Protein AF-A0A0L0SF03-F1 (afdb_monomer)

Mean predicted aligned error: 17.21 Å

Structure (mmCIF, N/CA/C/O backbone):
data_AF-A0A0L0SF03-F1
#
_entry.id   AF-A0A0L0SF03-F1
#
loop_
_atom_site.group_PDB
_atom_site.id
_atom_site.type_symbol
_atom_site.label_atom_id
_atom_site.label_alt_id
_atom_site.label_comp_id
_atom_site.label_asym_id
_atom_site.label_entity_id
_atom_site.label_seq_id
_atom_site.pdbx_PDB_ins_code
_atom_site.Cartn_x
_atom_site.Cartn_y
_atom_site.Cartn_z
_atom_site.occupancy
_atom_site.B_iso_or_equiv
_atom_site.auth_seq_id
_atom_site.auth_comp_id
_atom_site.auth_asym_id
_atom_site.auth_atom_id
_atom_site.pdbx_PDB_model_num
ATOM 1 N N . MET A 1 1 ? 11.139 13.146 -0.657 1.00 27.44 1 MET A N 1
ATOM 2 C CA . MET A 1 1 ? 10.447 11.964 -0.097 1.00 27.44 1 MET A CA 1
ATOM 3 C C . MET A 1 1 ? 9.211 11.714 -0.946 1.00 27.44 1 MET A C 1
ATOM 5 O O . MET A 1 1 ? 8.409 12.628 -1.096 1.00 27.44 1 MET A O 1
ATOM 9 N N . ASN A 1 2 ? 9.120 10.553 -1.599 1.00 26.22 2 ASN A N 1
ATOM 10 C CA . ASN A 1 2 ? 8.020 10.239 -2.515 1.00 26.22 2 ASN A CA 1
ATOM 11 C C . ASN A 1 2 ? 6.727 9.997 -1.727 1.00 26.22 2 ASN A C 1
ATOM 13 O O . ASN A 1 2 ? 6.712 9.205 -0.793 1.00 26.22 2 ASN A O 1
ATOM 17 N N . ARG A 1 3 ? 5.632 10.644 -2.143 1.00 30.09 3 ARG A N 1
ATOM 18 C CA . ARG A 1 3 ? 4.289 10.567 -1.531 1.00 30.09 3 ARG A CA 1
ATOM 19 C C . ARG A 1 3 ? 3.637 9.166 -1.578 1.00 30.09 3 ARG A C 1
ATOM 21 O O . ARG A 1 3 ? 2.535 8.998 -1.077 1.00 30.09 3 ARG A O 1
ATOM 28 N N . ALA A 1 4 ? 4.299 8.169 -2.170 1.00 31.83 4 ALA A N 1
ATOM 29 C CA . ALA A 1 4 ? 3.749 6.838 -2.432 1.00 31.83 4 ALA A CA 1
ATOM 30 C C . ALA A 1 4 ? 3.889 5.840 -1.266 1.00 31.83 4 ALA A C 1
ATOM 32 O O . ALA A 1 4 ? 3.238 4.803 -1.282 1.00 31.83 4 ALA A O 1
ATOM 33 N N . THR A 1 5 ? 4.711 6.109 -0.250 1.00 36.62 5 THR A N 1
ATOM 34 C CA . THR A 1 5 ? 4.959 5.148 0.844 1.00 36.62 5 THR A CA 1
ATOM 35 C C . THR A 1 5 ? 4.098 5.376 2.082 1.00 36.62 5 THR A C 1
ATOM 37 O O . THR A 1 5 ? 4.201 4.602 3.024 1.00 36.62 5 THR A O 1
ATOM 40 N N . LEU A 1 6 ? 3.252 6.410 2.103 1.00 39.16 6 LEU A N 1
ATOM 41 C CA . LEU A 1 6 ? 2.613 6.875 3.332 1.00 39.16 6 LEU A CA 1
ATOM 42 C C . LEU A 1 6 ? 1.617 5.864 3.907 1.00 39.16 6 LEU A C 1
ATOM 44 O O . LEU A 1 6 ? 1.821 5.502 5.044 1.00 39.16 6 LEU A O 1
ATOM 48 N N . ILE A 1 7 ? 0.629 5.322 3.190 1.00 42.84 7 ILE A N 1
ATOM 49 C CA . ILE A 1 7 ? -0.326 4.375 3.797 1.00 42.84 7 ILE A CA 1
ATOM 50 C C . ILE A 1 7 ? 0.318 3.041 4.179 1.00 42.84 7 ILE A C 1
ATOM 52 O O . ILE A 1 7 ? 0.087 2.629 5.298 1.00 42.84 7 ILE A O 1
ATOM 56 N N . PRO A 1 8 ? 1.162 2.367 3.381 1.00 40.31 8 PRO A N 1
ATOM 57 C CA . PRO A 1 8 ? 1.854 1.172 3.862 1.00 40.31 8 PRO A CA 1
ATOM 58 C C . PRO A 1 8 ? 2.809 1.467 5.023 1.00 40.31 8 PRO A C 1
ATOM 60 O O . PRO A 1 8 ? 2.920 0.640 5.909 1.00 40.31 8 PRO A O 1
ATOM 63 N N . MET A 1 9 ? 3.446 2.646 5.093 1.00 41.00 9 MET A N 1
ATOM 64 C CA . MET A 1 9 ? 4.240 3.061 6.264 1.00 41.00 9 MET A CA 1
ATOM 65 C C . MET A 1 9 ? 3.400 3.601 7.424 1.00 41.00 9 MET A C 1
ATOM 67 O O . MET A 1 9 ? 3.893 3.630 8.538 1.00 41.00 9 MET A O 1
ATOM 71 N N . LEU A 1 10 ? 2.162 4.033 7.202 1.00 44.62 10 LEU A N 1
ATOM 72 C CA . LEU A 1 10 ? 1.216 4.473 8.226 1.00 44.62 10 LEU A CA 1
ATOM 73 C C . LEU A 1 10 ? 0.403 3.289 8.724 1.00 44.62 10 LEU A C 1
ATOM 75 O O . LEU A 1 10 ? 0.062 3.281 9.882 1.00 44.62 10 LEU A O 1
ATOM 79 N N . ILE A 1 11 ? 0.137 2.275 7.907 1.00 47.91 11 ILE A N 1
ATOM 80 C CA . ILE A 1 11 ? -0.434 0.991 8.299 1.00 47.91 11 ILE A CA 1
ATOM 81 C C . ILE A 1 11 ? 0.678 0.198 8.955 1.00 47.91 11 ILE A C 1
ATOM 83 O O . ILE A 1 11 ? 0.530 -0.116 10.111 1.00 47.91 11 ILE A O 1
ATOM 87 N N . SER A 1 12 ? 1.835 -0.025 8.327 1.00 46.09 12 SER A N 1
ATOM 88 C CA . SER A 1 12 ? 2.979 -0.673 8.987 1.00 46.09 12 SER A CA 1
ATOM 89 C C . SER A 1 12 ? 3.470 0.133 10.188 1.00 46.09 12 SER A C 1
ATOM 91 O O . SER A 1 12 ? 3.797 -0.454 11.207 1.00 46.09 12 SER A O 1
ATOM 93 N N . GLY A 1 13 ? 3.457 1.465 10.138 1.00 43.47 13 GLY A N 1
ATOM 94 C CA . GLY A 1 13 ? 3.847 2.335 11.249 1.00 43.47 13 GLY A CA 1
ATOM 95 C C . GLY A 1 13 ? 2.779 2.486 12.323 1.00 43.47 13 GLY A C 1
ATOM 96 O O . GLY A 1 13 ? 3.155 2.595 13.478 1.00 43.47 13 GLY A O 1
ATOM 97 N N . ALA A 1 14 ? 1.482 2.433 12.006 1.00 43.28 14 ALA A N 1
ATOM 98 C CA . ALA A 1 14 ? 0.401 2.398 12.994 1.00 43.28 14 ALA A CA 1
ATOM 99 C C . ALA A 1 14 ? 0.119 0.983 13.496 1.00 43.28 14 ALA A C 1
ATOM 101 O O . ALA A 1 14 ? -0.366 0.853 14.602 1.00 43.28 14 ALA A O 1
ATOM 102 N N . VAL A 1 15 ? 0.480 -0.063 12.753 1.00 44.47 15 VAL A N 1
ATOM 103 C CA . VAL A 1 15 ? 0.580 -1.462 13.194 1.00 44.47 15 VAL A CA 1
ATOM 104 C C . VAL A 1 15 ? 1.782 -1.576 14.103 1.00 44.47 15 VAL A C 1
ATOM 106 O O . VAL A 1 15 ? 1.629 -2.035 15.214 1.00 44.47 15 VAL A O 1
ATOM 109 N N . THR A 1 16 ? 2.952 -1.067 13.720 1.00 44.97 16 THR A N 1
ATOM 110 C CA . THR A 1 16 ? 4.110 -0.984 14.617 1.00 44.97 16 THR A CA 1
ATOM 111 C C . THR A 1 16 ? 3.763 -0.126 15.824 1.00 44.97 16 THR A C 1
ATOM 113 O O . THR A 1 16 ? 4.068 -0.532 16.932 1.00 44.97 16 THR A O 1
ATOM 116 N N . ALA A 1 17 ? 3.059 1.000 15.666 1.00 38.28 17 ALA A N 1
ATOM 117 C CA . ALA A 1 17 ? 2.595 1.827 16.775 1.00 38.28 17 ALA A CA 1
ATOM 118 C C . ALA A 1 17 ? 1.494 1.150 17.595 1.00 38.28 17 ALA A C 1
ATOM 120 O O . ALA A 1 17 ? 1.479 1.360 18.790 1.00 38.28 17 ALA A O 1
ATOM 121 N N . ALA A 1 18 ? 0.601 0.338 17.027 1.00 38.94 18 ALA A N 1
ATOM 122 C CA . ALA A 1 18 ? -0.462 -0.379 17.739 1.00 38.94 18 ALA A CA 1
ATOM 123 C C . ALA A 1 18 ? 0.091 -1.613 18.457 1.00 38.94 18 ALA A C 1
ATOM 125 O O . ALA A 1 18 ? -0.253 -1.855 19.605 1.00 38.94 18 ALA A O 1
ATOM 126 N N . VAL A 1 19 ? 1.018 -2.333 17.827 1.00 39.28 19 VAL A N 1
ATOM 127 C CA . VAL A 1 19 ? 1.800 -3.441 18.388 1.00 39.28 19 VAL A CA 1
ATOM 128 C C . VAL A 1 19 ? 2.721 -2.916 19.491 1.00 39.28 19 VAL A C 1
ATOM 130 O O . VAL A 1 19 ? 2.782 -3.503 20.567 1.00 39.28 19 VAL A O 1
ATOM 133 N N . THR A 1 20 ? 3.368 -1.762 19.291 1.00 37.97 20 THR A N 1
ATOM 134 C CA . THR A 1 20 ? 4.145 -1.094 20.347 1.00 37.97 20 THR A CA 1
ATOM 135 C C . THR A 1 20 ? 3.268 -0.393 21.377 1.00 37.97 20 THR A C 1
ATOM 137 O O . THR A 1 20 ? 3.707 -0.333 22.510 1.00 37.97 20 THR A O 1
ATOM 140 N N . SER A 1 21 ? 2.047 0.065 21.062 1.00 34.84 21 SER A N 1
ATOM 141 C CA . SER A 1 21 ? 1.071 0.642 22.015 1.00 34.84 21 SER A CA 1
ATOM 142 C C . SER A 1 21 ? 0.439 -0.433 22.902 1.00 34.84 21 SER A C 1
ATOM 144 O O . SER A 1 21 ? 0.267 -0.221 24.099 1.00 34.84 21 SER A O 1
ATOM 146 N N . ALA A 1 22 ? 0.171 -1.616 22.344 1.00 33.28 22 ALA A N 1
ATOM 147 C CA . ALA A 1 22 ? -0.203 -2.816 23.086 1.00 33.28 22 ALA A CA 1
ATOM 148 C C . ALA A 1 22 ? 0.957 -3.306 23.975 1.00 33.28 22 ALA A C 1
ATOM 150 O O . ALA A 1 22 ? 0.735 -3.693 25.120 1.00 33.28 22 ALA A O 1
ATOM 151 N N . ALA A 1 23 ? 2.209 -3.188 23.510 1.00 34.34 23 ALA A N 1
ATOM 152 C CA . ALA A 1 23 ? 3.395 -3.380 24.350 1.00 34.34 23 ALA A CA 1
ATOM 153 C C . ALA A 1 23 ? 3.606 -2.238 25.376 1.00 34.34 23 ALA A C 1
ATOM 155 O O . ALA A 1 23 ? 4.121 -2.478 26.466 1.00 34.34 23 ALA A O 1
ATOM 156 N N . TRP A 1 24 ? 3.174 -1.010 25.072 1.00 36.28 24 TRP A N 1
ATOM 157 C CA . TRP A 1 24 ? 3.289 0.182 25.931 1.00 36.28 24 TRP A CA 1
ATOM 158 C C . TRP A 1 24 ? 2.396 0.082 27.165 1.00 36.28 24 TRP A C 1
ATOM 160 O O . TRP A 1 24 ? 2.798 0.495 28.247 1.00 36.28 24 TRP A O 1
ATOM 170 N N . LEU A 1 25 ? 1.220 -0.540 27.027 1.00 33.84 25 LEU A N 1
ATOM 171 C CA . LEU A 1 25 ? 0.323 -0.852 28.146 1.00 33.84 25 LEU A CA 1
ATOM 172 C C . LEU A 1 25 ? 0.900 -1.902 29.115 1.00 33.84 25 LEU A C 1
ATOM 174 O O . LEU A 1 25 ? 0.398 -2.042 30.228 1.00 33.84 25 LEU A O 1
ATOM 178 N N . LEU A 1 26 ? 1.964 -2.609 28.724 1.00 35.78 26 LEU A N 1
ATOM 179 C CA . LEU A 1 26 ? 2.614 -3.653 29.523 1.00 35.78 26 LEU A CA 1
ATOM 180 C C . LEU A 1 26 ? 4.029 -3.284 29.987 1.00 35.78 26 LEU A C 1
ATOM 182 O O . LEU A 1 26 ? 4.590 -3.958 30.850 1.00 35.78 26 LEU A O 1
ATOM 186 N N . ALA A 1 27 ? 4.599 -2.193 29.476 1.00 28.28 27 ALA A N 1
ATOM 187 C CA . ALA A 1 27 ? 5.916 -1.701 29.857 1.00 28.28 27 ALA A CA 1
ATOM 188 C C . ALA A 1 27 ? 5.825 -0.583 30.910 1.00 28.28 27 ALA A C 1
ATOM 190 O O . ALA A 1 27 ? 6.321 0.523 30.710 1.00 28.28 27 ALA A O 1
ATOM 191 N N . THR A 1 28 ? 5.231 -0.863 32.073 1.00 31.14 28 THR A N 1
ATOM 192 C CA . THR A 1 28 ? 5.459 -0.041 33.272 1.00 31.14 28 THR A CA 1
ATOM 193 C C . THR A 1 28 ? 6.527 -0.677 34.154 1.00 31.14 28 THR A C 1
ATOM 195 O O . THR A 1 28 ? 6.217 -1.445 35.062 1.00 31.14 28 THR A O 1
ATOM 198 N N . THR A 1 29 ? 7.785 -0.289 33.941 1.00 27.38 29 THR A N 1
ATOM 199 C CA . THR A 1 29 ? 8.785 -0.224 35.019 1.00 27.38 29 THR A CA 1
ATOM 200 C C . THR A 1 29 ? 9.580 1.079 34.906 1.00 27.38 29 THR A C 1
ATOM 202 O O . THR A 1 29 ? 9.979 1.441 33.799 1.00 27.38 29 THR A O 1
ATOM 205 N N . PRO A 1 30 ? 9.805 1.803 36.017 1.00 33.12 30 PRO A N 1
ATOM 206 C CA . PRO A 1 30 ? 10.322 3.163 35.995 1.00 33.12 30 PRO A CA 1
ATOM 207 C C . PRO A 1 30 ? 11.853 3.164 35.967 1.00 33.12 30 PRO A C 1
ATOM 209 O O . PRO A 1 30 ? 12.484 2.514 36.797 1.00 33.12 30 PRO A O 1
ATOM 212 N N . ALA A 1 31 ? 12.464 3.949 35.081 1.00 25.66 31 ALA A N 1
ATOM 213 C CA . ALA A 1 31 ? 13.863 4.337 35.241 1.00 25.66 31 ALA A CA 1
ATOM 214 C C . ALA A 1 31 ? 14.176 5.667 34.539 1.00 25.66 31 ALA A C 1
ATOM 216 O O . ALA A 1 31 ? 14.431 5.723 33.344 1.00 25.66 31 ALA A O 1
ATOM 217 N N . LEU A 1 32 ? 14.213 6.707 35.377 1.00 26.39 32 LEU A N 1
ATOM 218 C CA . LEU A 1 32 ? 15.137 7.844 35.337 1.00 26.39 32 LEU A CA 1
ATOM 219 C C . LEU A 1 32 ? 15.005 8.830 34.169 1.00 26.39 32 LEU A C 1
ATOM 221 O O . LEU A 1 32 ? 15.777 8.837 33.214 1.00 26.39 32 LEU A O 1
ATOM 225 N N . ALA A 1 33 ? 14.105 9.788 34.394 1.00 27.39 33 ALA A N 1
ATOM 226 C CA . ALA A 1 33 ? 14.280 11.157 33.943 1.00 27.39 33 ALA A CA 1
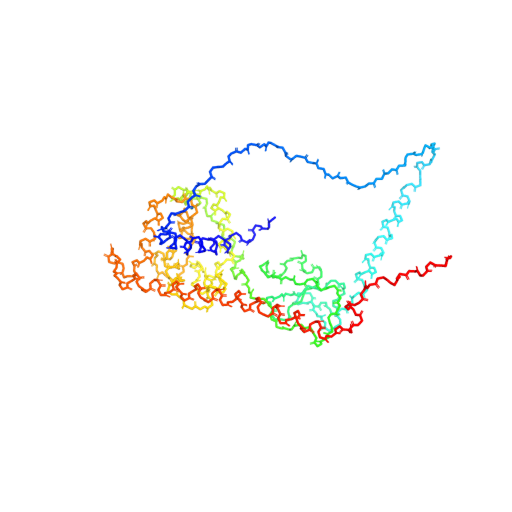ATOM 227 C C . ALA A 1 33 ? 15.662 11.683 34.368 1.00 27.39 33 ALA A C 1
ATOM 229 O O . ALA A 1 33 ? 16.012 11.683 35.552 1.00 27.39 33 ALA A O 1
ATOM 230 N N . ARG A 1 34 ? 16.433 12.150 33.390 1.00 27.42 34 ARG A N 1
ATOM 231 C CA . ARG A 1 34 ? 17.492 13.127 33.603 1.00 27.42 34 ARG A CA 1
ATOM 232 C C . ARG A 1 34 ? 17.272 14.247 32.603 1.00 27.42 34 ARG A C 1
ATOM 234 O O . ARG A 1 34 ? 17.459 14.064 31.404 1.00 27.42 34 ARG A O 1
ATOM 241 N N . ASP A 1 35 ? 16.806 15.359 33.151 1.00 27.59 35 ASP A N 1
ATOM 242 C CA . ASP A 1 35 ? 16.813 16.663 32.518 1.00 27.59 35 ASP A CA 1
ATOM 243 C C . ASP A 1 35 ? 18.254 17.039 32.176 1.00 27.59 35 ASP A C 1
ATOM 245 O O . ASP A 1 35 ? 19.134 16.927 33.026 1.00 27.59 35 ASP A O 1
ATOM 249 N N . ASP A 1 36 ? 18.476 17.519 30.959 1.00 25.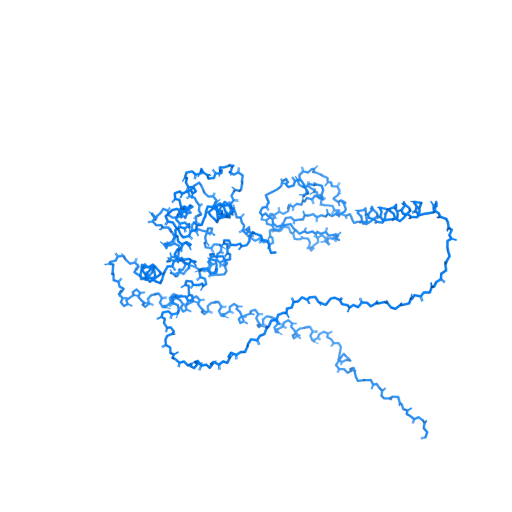92 36 ASP A N 1
ATOM 250 C CA . ASP A 1 36 ? 19.365 18.656 30.763 1.00 25.92 36 ASP A CA 1
ATOM 251 C C . ASP A 1 36 ? 18.922 19.425 29.520 1.00 25.92 36 ASP A C 1
ATOM 253 O O . ASP A 1 36 ? 19.042 18.994 28.372 1.00 25.92 36 ASP A O 1
ATOM 257 N N . ALA A 1 37 ? 18.346 20.588 29.802 1.00 26.12 37 ALA A N 1
ATOM 258 C CA . ALA A 1 37 ? 18.028 21.615 28.842 1.00 26.12 37 ALA A CA 1
ATOM 259 C C . ALA A 1 37 ? 19.299 22.399 28.522 1.00 26.12 37 ALA A C 1
ATOM 261 O O . ALA A 1 37 ? 19.874 23.007 29.418 1.00 26.12 37 ALA A O 1
ATOM 262 N N . THR A 1 38 ? 19.675 22.493 27.249 1.00 26.30 38 THR A N 1
ATOM 263 C CA . THR A 1 38 ? 20.300 23.714 26.731 1.00 26.30 38 THR A CA 1
ATOM 264 C C . THR A 1 38 ? 19.841 23.978 25.300 1.00 26.30 38 THR A C 1
ATOM 266 O O . THR A 1 38 ? 19.833 23.112 24.430 1.00 26.30 38 THR A O 1
ATOM 269 N N . SER A 1 39 ? 19.386 25.212 25.114 1.00 28.67 39 SER A N 1
ATOM 270 C CA . SER A 1 39 ? 19.136 25.894 23.854 1.00 28.67 39 SER A CA 1
ATOM 271 C C . SER A 1 39 ? 20.396 25.959 22.996 1.00 28.67 39 SER A C 1
ATOM 273 O O . SER A 1 39 ? 21.446 26.283 23.540 1.00 28.67 39 SER A O 1
ATOM 275 N N . ASP A 1 40 ? 20.273 25.840 21.674 1.00 26.03 40 ASP A N 1
ATOM 276 C CA . ASP A 1 40 ? 20.681 26.963 20.828 1.00 26.03 40 ASP A CA 1
ATOM 277 C C . ASP A 1 40 ? 20.201 26.874 19.378 1.00 26.03 40 ASP A C 1
ATOM 279 O O . ASP A 1 40 ? 19.879 25.816 18.837 1.00 26.03 40 ASP A O 1
ATOM 283 N N . ARG A 1 41 ? 20.095 28.073 18.812 1.00 30.09 41 ARG A N 1
ATOM 284 C CA . ARG A 1 41 ? 19.618 28.424 17.479 1.00 30.09 41 ARG A CA 1
ATOM 285 C C . ARG A 1 41 ? 20.617 28.067 16.369 1.00 30.09 41 ARG A C 1
ATOM 287 O O . ARG A 1 41 ? 21.807 27.903 16.598 1.00 30.09 41 ARG A O 1
ATOM 294 N N . ASP A 1 42 ? 20.069 28.125 15.155 1.00 27.05 42 ASP A N 1
ATOM 295 C CA . ASP A 1 42 ? 20.727 28.414 13.877 1.00 27.05 42 ASP A CA 1
ATOM 296 C C . ASP A 1 42 ? 21.522 27.293 13.189 1.00 27.05 42 ASP A C 1
ATOM 298 O O . ASP A 1 42 ? 22.668 26.999 13.508 1.00 27.05 42 ASP A O 1
ATOM 302 N N . LEU A 1 43 ? 20.957 26.789 12.084 1.00 27.92 43 LEU A N 1
ATOM 303 C CA . LEU A 1 43 ? 21.747 26.293 10.957 1.00 27.92 43 LEU A CA 1
ATOM 304 C C . LEU A 1 43 ? 21.161 26.775 9.627 1.00 27.92 43 LEU A C 1
ATOM 306 O O . LEU A 1 43 ? 20.257 26.174 9.048 1.00 27.92 43 LEU A O 1
ATOM 310 N N . ALA A 1 44 ? 21.763 27.848 9.114 1.00 24.84 44 ALA A N 1
ATOM 311 C CA . ALA A 1 44 ? 21.819 28.144 7.695 1.00 24.84 44 ALA A CA 1
ATOM 312 C C . ALA A 1 44 ? 23.274 28.029 7.212 1.00 24.84 44 ALA A C 1
ATOM 314 O O . ALA A 1 44 ? 24.177 28.646 7.764 1.00 24.84 44 ALA A O 1
ATOM 315 N N . ALA A 1 45 ? 23.429 27.268 6.128 1.00 27.42 45 ALA A N 1
ATOM 316 C CA . ALA A 1 45 ? 24.455 27.369 5.091 1.00 27.42 45 ALA A CA 1
ATOM 317 C C . ALA A 1 45 ? 25.946 27.228 5.466 1.00 27.42 45 ALA A C 1
ATOM 319 O O . ALA A 1 45 ? 26.592 28.160 5.930 1.00 27.42 45 ALA A O 1
ATOM 320 N N . ALA A 1 46 ? 26.552 26.136 4.986 1.00 27.34 46 ALA A N 1
ATOM 321 C CA . ALA A 1 46 ? 27.924 26.165 4.478 1.00 27.34 46 ALA A CA 1
ATOM 322 C C . ALA A 1 46 ? 28.154 25.056 3.436 1.00 27.34 46 ALA A C 1
ATOM 324 O O . ALA A 1 46 ? 28.469 23.916 3.758 1.00 27.34 46 ALA A O 1
ATOM 325 N N . ARG A 1 47 ? 28.036 25.415 2.152 1.00 27.91 47 ARG A N 1
ATOM 326 C CA . ARG A 1 47 ? 28.781 24.765 1.066 1.00 27.91 47 ARG A CA 1
ATOM 327 C C . ARG A 1 47 ? 30.057 25.572 0.850 1.00 27.91 47 ARG A C 1
ATOM 329 O O . ARG A 1 47 ? 29.953 26.723 0.433 1.00 27.91 47 ARG A O 1
ATOM 336 N N . ARG A 1 48 ? 31.235 24.981 1.064 1.00 27.48 48 ARG A N 1
ATOM 337 C CA . ARG A 1 48 ? 32.489 25.427 0.433 1.00 27.48 48 ARG A CA 1
ATOM 338 C C . ARG A 1 48 ? 33.443 24.261 0.204 1.00 27.48 48 ARG A C 1
ATOM 340 O O . ARG A 1 48 ? 33.865 23.611 1.149 1.00 27.48 48 ARG A O 1
ATOM 347 N N . ALA A 1 49 ? 33.819 24.094 -1.055 1.00 28.45 49 ALA A N 1
ATOM 348 C CA . ALA A 1 49 ? 35.160 23.770 -1.535 1.00 28.45 49 ALA A CA 1
ATOM 349 C C . ALA A 1 49 ? 35.106 24.007 -3.056 1.00 28.45 49 ALA A C 1
ATOM 351 O O . ALA A 1 49 ? 34.125 23.628 -3.684 1.00 28.45 49 ALA A O 1
ATOM 352 N N . SER A 1 50 ? 36.047 24.614 -3.761 1.00 28.59 50 SER A N 1
ATOM 353 C CA . SER A 1 50 ? 37.253 25.381 -3.469 1.00 28.59 50 SER A CA 1
ATOM 354 C C . SER A 1 50 ? 37.683 25.903 -4.847 1.00 28.59 50 SER A C 1
ATOM 356 O O . SER A 1 50 ? 37.653 25.112 -5.794 1.00 28.59 50 SER A O 1
ATOM 358 N N . ARG A 1 51 ? 38.046 27.183 -5.007 1.00 27.95 51 ARG A N 1
ATOM 359 C CA . ARG A 1 51 ? 38.901 27.612 -6.130 1.00 27.95 51 ARG A CA 1
ATOM 360 C C . ARG A 1 51 ? 39.426 29.035 -5.948 1.00 27.95 51 ARG A C 1
ATOM 362 O O . ARG A 1 51 ? 38.674 30.001 -6.031 1.00 27.95 51 ARG A O 1
ATOM 369 N N . ASP A 1 52 ? 40.732 29.100 -5.719 1.00 32.19 52 ASP A N 1
ATOM 370 C CA . ASP A 1 52 ? 41.588 30.274 -5.854 1.00 32.19 52 ASP A CA 1
ATOM 371 C C . ASP A 1 52 ? 41.873 30.605 -7.325 1.00 32.19 52 ASP A C 1
ATOM 373 O O . ASP A 1 52 ? 41.908 29.714 -8.179 1.00 32.19 52 ASP A O 1
ATOM 377 N N . GLY A 1 53 ? 42.186 31.882 -7.570 1.00 31.39 53 GLY A N 1
ATOM 378 C CA . GLY A 1 53 ? 43.010 32.324 -8.698 1.00 31.39 53 GLY A CA 1
ATOM 379 C C . GLY A 1 53 ? 42.351 33.346 -9.623 1.00 31.39 53 GLY A C 1
ATOM 380 O O . GLY A 1 53 ? 41.905 32.991 -10.707 1.00 31.39 53 GLY A O 1
ATOM 381 N N . ASN A 1 54 ? 42.339 34.621 -9.218 1.00 31.12 54 ASN A N 1
ATOM 382 C CA . ASN A 1 54 ? 42.028 35.757 -10.090 1.00 31.12 54 ASN A CA 1
ATOM 383 C C . ASN A 1 54 ? 43.316 36.270 -10.758 1.00 31.12 54 ASN A C 1
ATOM 385 O O . ASN A 1 54 ? 44.283 36.590 -10.066 1.00 31.12 54 ASN A O 1
ATOM 389 N N . GLY A 1 55 ? 43.305 36.368 -12.086 1.00 29.03 55 GLY A N 1
ATOM 390 C CA . GLY A 1 55 ? 44.350 36.955 -12.919 1.00 29.03 55 GLY A CA 1
ATOM 391 C C . GLY A 1 55 ? 43.695 37.685 -14.089 1.00 29.03 55 GLY A C 1
ATOM 392 O O . GLY A 1 55 ? 43.053 37.070 -14.930 1.00 29.03 55 GLY A O 1
ATOM 393 N N . ASP A 1 56 ? 43.835 39.003 -14.069 1.00 32.94 56 ASP A N 1
ATOM 394 C CA . ASP A 1 56 ? 43.305 40.010 -14.988 1.00 32.94 56 ASP A CA 1
ATOM 395 C C . ASP A 1 56 ? 43.823 39.861 -16.437 1.00 32.94 56 ASP A C 1
ATOM 397 O O . ASP A 1 56 ? 45.017 39.594 -16.613 1.00 32.94 56 ASP A O 1
ATOM 401 N N . LYS A 1 57 ? 42.952 40.075 -17.448 1.00 32.72 57 LYS A N 1
ATOM 402 C CA . LYS A 1 57 ? 43.203 40.910 -18.653 1.00 32.72 57 LYS A CA 1
ATOM 403 C C . LYS A 1 57 ? 42.124 40.823 -19.755 1.00 32.72 57 LYS A C 1
ATOM 405 O O . LYS A 1 57 ? 41.883 39.768 -20.325 1.00 32.72 57 LYS A O 1
ATOM 410 N N . SER A 1 58 ? 41.621 42.016 -20.090 1.00 32.53 58 SER A N 1
ATOM 411 C CA . SER A 1 58 ? 41.268 42.591 -21.409 1.00 32.53 58 SER A CA 1
ATOM 412 C C . SER A 1 58 ? 40.288 41.906 -22.381 1.00 32.53 58 SER A C 1
ATOM 414 O O . SER A 1 58 ? 40.482 40.790 -22.843 1.00 32.53 58 SER A O 1
ATOM 416 N N . SER A 1 59 ? 39.323 42.742 -22.777 1.00 43.78 59 SER A N 1
ATOM 417 C CA . SER A 1 59 ? 38.435 42.755 -23.947 1.00 43.78 59 SER A CA 1
ATOM 418 C C . SER A 1 59 ? 38.977 42.178 -25.261 1.00 43.78 59 SER A C 1
ATOM 420 O O . SER A 1 59 ? 40.035 42.617 -25.701 1.00 43.78 59 SER A O 1
ATOM 422 N N . GLU A 1 60 ? 38.173 41.335 -25.922 1.00 38.69 60 GLU A N 1
ATOM 423 C CA . GLU A 1 60 ? 37.817 41.350 -27.362 1.00 38.69 60 GLU A CA 1
ATOM 424 C C . GLU A 1 60 ? 37.088 40.038 -27.750 1.00 38.69 60 GLU A C 1
ATOM 426 O O . GLU A 1 60 ? 37.486 38.967 -27.305 1.00 38.69 60 GLU A O 1
ATOM 431 N N . ALA A 1 61 ? 36.076 40.140 -28.632 1.00 36.84 61 ALA A N 1
ATOM 432 C CA . ALA A 1 61 ? 35.400 39.069 -29.402 1.00 36.84 61 ALA A CA 1
ATOM 433 C C . ALA A 1 61 ? 34.010 38.548 -28.945 1.00 36.84 61 ALA A C 1
ATOM 435 O O . ALA A 1 61 ? 33.815 37.355 -28.729 1.00 36.84 61 ALA A O 1
ATOM 436 N N . ASP A 1 62 ? 32.988 39.409 -29.012 1.00 44.03 62 ASP A N 1
ATOM 437 C CA . ASP A 1 62 ? 31.548 39.070 -28.900 1.00 44.03 62 ASP A CA 1
ATOM 438 C C . ASP A 1 62 ? 30.961 38.228 -30.070 1.00 44.03 62 ASP A C 1
ATOM 440 O O . ASP A 1 62 ? 29.770 38.295 -30.347 1.00 44.03 62 ASP A O 1
ATOM 444 N N . ASN A 1 63 ? 31.750 37.422 -30.794 1.00 48.59 63 ASN A N 1
ATOM 445 C CA . ASN A 1 63 ? 31.231 36.584 -31.899 1.00 48.59 63 ASN A CA 1
ATOM 446 C C . ASN A 1 63 ? 31.744 35.127 -31.905 1.00 48.59 63 ASN A C 1
ATOM 448 O O . ASN A 1 63 ? 31.452 34.380 -32.839 1.00 48.59 63 ASN A O 1
ATOM 452 N N . ALA A 1 64 ? 32.501 34.697 -30.887 1.00 46.41 64 ALA A N 1
ATOM 453 C CA . ALA A 1 64 ? 33.011 33.321 -30.782 1.00 46.41 64 ALA A CA 1
ATOM 454 C C . ALA A 1 64 ? 32.187 32.424 -29.833 1.00 46.41 64 ALA A C 1
ATOM 456 O O . ALA A 1 64 ? 32.190 31.199 -29.988 1.00 46.41 64 ALA A O 1
ATOM 457 N N . ASP A 1 65 ? 31.446 33.018 -28.894 1.00 53.94 65 ASP A N 1
ATOM 458 C CA . ASP A 1 65 ? 30.749 32.280 -27.833 1.00 53.94 65 ASP A CA 1
ATOM 459 C C . ASP A 1 65 ? 29.518 31.508 -28.328 1.00 53.94 65 ASP A C 1
ATOM 461 O O . ASP A 1 65 ? 29.257 30.407 -27.848 1.00 53.94 65 ASP A O 1
ATOM 465 N N . GLU A 1 66 ? 28.787 31.990 -29.340 1.00 54.59 66 GLU A N 1
ATOM 466 C CA . GLU A 1 66 ? 27.652 31.230 -29.896 1.00 54.59 66 GLU A CA 1
ATOM 467 C C . GLU A 1 66 ? 28.099 29.956 -30.626 1.00 54.59 66 GLU A C 1
ATOM 469 O O . GLU A 1 66 ? 27.485 28.901 -30.460 1.00 54.59 66 GLU A O 1
ATOM 474 N N . SER A 1 67 ? 29.199 30.016 -31.386 1.00 54.50 67 SER A N 1
ATOM 475 C CA . SER A 1 67 ? 29.739 28.839 -32.085 1.00 54.50 67 SER A CA 1
ATOM 476 C C . SER A 1 67 ? 30.372 27.833 -31.123 1.00 54.50 67 SER A C 1
ATOM 478 O O . SER A 1 67 ? 30.222 26.630 -31.330 1.00 54.50 67 SER A O 1
ATOM 480 N N . GLY A 1 68 ? 31.027 28.295 -30.050 1.00 62.56 68 GLY A N 1
ATOM 481 C CA . GLY A 1 68 ? 31.549 27.427 -28.987 1.00 62.56 68 GLY A CA 1
ATOM 482 C C . GLY A 1 68 ? 30.438 26.738 -28.190 1.00 62.56 68 GLY A C 1
ATOM 483 O O . GLY A 1 68 ? 30.512 25.537 -27.924 1.00 62.56 68 GLY A O 1
ATOM 484 N N . ASN A 1 69 ? 29.360 27.465 -27.887 1.00 74.25 69 ASN A N 1
ATOM 485 C CA . ASN A 1 69 ? 28.181 26.915 -27.219 1.00 74.25 69 ASN A CA 1
ATOM 486 C C . ASN A 1 69 ? 27.446 25.896 -28.100 1.00 74.25 69 ASN A C 1
ATOM 488 O O . ASN A 1 69 ? 27.053 24.834 -27.612 1.00 74.25 69 ASN A O 1
ATOM 492 N N . LEU A 1 70 ? 27.322 26.164 -29.404 1.00 81.25 70 LEU A N 1
ATOM 493 C CA . LEU A 1 70 ? 26.724 25.228 -30.354 1.00 81.25 70 LEU A CA 1
ATOM 494 C C . LEU A 1 70 ? 27.589 23.975 -30.552 1.00 81.25 70 LEU A C 1
ATOM 496 O O . LEU A 1 70 ? 27.048 22.873 -30.577 1.00 81.25 70 LEU A O 1
ATOM 500 N N . LEU A 1 71 ? 28.918 24.106 -30.644 1.00 80.12 71 LEU A N 1
ATOM 501 C CA . LEU A 1 71 ? 29.816 22.949 -30.746 1.00 80.12 71 LEU A CA 1
ATOM 502 C C . LEU A 1 71 ? 29.765 22.069 -29.494 1.00 80.12 71 LEU A C 1
ATOM 504 O O . LEU A 1 71 ? 29.703 20.848 -29.616 1.00 80.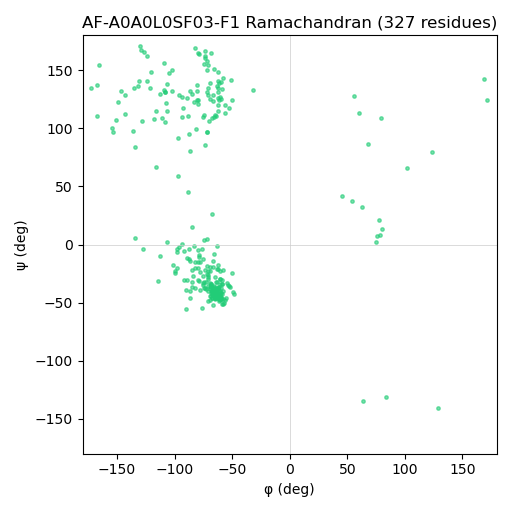12 71 LEU A O 1
ATOM 508 N N . ASN A 1 72 ? 29.750 22.672 -28.303 1.00 78.69 72 ASN A N 1
ATOM 509 C CA . ASN A 1 72 ? 29.626 21.935 -27.044 1.00 78.69 72 ASN A CA 1
ATOM 510 C C . ASN A 1 72 ? 28.275 21.212 -26.937 1.00 78.69 72 ASN A C 1
ATOM 512 O O . ASN A 1 72 ? 28.215 20.067 -26.479 1.00 78.69 72 ASN A O 1
ATOM 516 N N . LEU A 1 73 ? 27.195 21.845 -27.405 1.00 83.00 73 LEU A N 1
ATOM 517 C CA . LEU A 1 73 ? 25.877 21.222 -27.486 1.00 83.00 73 LEU A CA 1
ATOM 518 C C . LEU A 1 73 ? 25.869 20.056 -28.484 1.00 83.00 73 LEU A C 1
ATOM 520 O O . LEU A 1 73 ? 25.393 18.976 -28.150 1.00 83.00 73 LEU A O 1
ATOM 524 N N . LEU A 1 74 ? 26.437 20.240 -29.679 1.00 84.12 74 LEU A N 1
ATOM 525 C CA . LEU A 1 74 ? 26.534 19.194 -30.701 1.00 84.12 74 LEU A CA 1
ATOM 526 C C . LEU A 1 74 ? 27.386 18.013 -30.232 1.00 84.12 74 LEU A C 1
ATOM 528 O O . LEU A 1 74 ? 26.995 16.870 -30.448 1.00 84.12 74 LEU A O 1
ATOM 532 N N . PHE A 1 75 ? 28.505 18.271 -29.552 1.00 84.00 75 PHE A N 1
ATOM 533 C CA . PHE A 1 75 ? 29.337 17.226 -28.959 1.00 84.00 75 PHE A CA 1
ATOM 534 C C . PHE A 1 75 ? 28.568 16.450 -27.885 1.00 84.00 75 PHE A C 1
ATOM 536 O O . PHE A 1 75 ? 28.552 15.224 -27.913 1.00 84.00 75 PHE A O 1
ATOM 543 N N . SER A 1 76 ? 27.845 17.149 -27.005 1.00 77.19 76 SER A N 1
ATOM 544 C CA . SER A 1 76 ? 27.012 16.520 -25.972 1.00 77.19 76 SER A CA 1
ATOM 545 C C . SER A 1 76 ? 25.869 15.686 -26.567 1.00 77.19 76 SER A C 1
ATOM 547 O O . SER A 1 76 ? 25.572 14.603 -26.067 1.00 77.19 76 SER A O 1
ATOM 549 N N . ILE A 1 77 ? 25.237 16.161 -27.648 1.00 80.81 77 ILE A N 1
ATOM 550 C CA . ILE A 1 77 ? 24.185 15.430 -28.372 1.00 80.81 77 ILE A CA 1
ATOM 551 C C . ILE A 1 77 ? 24.766 14.194 -29.060 1.00 80.81 77 ILE A C 1
ATOM 553 O O . ILE A 1 77 ? 24.186 13.118 -28.944 1.00 80.81 77 ILE A O 1
ATOM 557 N N . ALA A 1 78 ? 25.906 14.327 -29.742 1.00 78.44 78 ALA A N 1
ATOM 558 C CA . ALA A 1 78 ? 26.572 13.218 -30.418 1.00 78.44 78 ALA A CA 1
ATOM 559 C C . ALA A 1 78 ? 27.063 12.161 -29.419 1.00 78.44 78 ALA A C 1
ATOM 561 O O . ALA A 1 78 ? 26.920 10.967 -29.667 1.00 78.44 78 ALA A O 1
ATOM 562 N N . GLU A 1 79 ? 27.587 12.581 -28.266 1.00 77.38 79 GLU A N 1
ATOM 563 C CA . GLU A 1 79 ? 27.994 11.687 -27.185 1.00 77.38 79 GLU A CA 1
ATOM 564 C C . GLU A 1 79 ? 26.787 10.971 -26.559 1.00 77.38 79 GLU A C 1
ATOM 566 O O . GLU A 1 79 ? 26.843 9.761 -26.340 1.00 77.38 79 GLU A O 1
ATOM 571 N N . ASP A 1 80 ? 25.669 11.671 -26.321 1.00 70.19 80 ASP A N 1
ATOM 572 C CA . ASP A 1 80 ? 24.436 11.059 -25.806 1.00 70.19 80 ASP A CA 1
ATOM 573 C C . ASP A 1 80 ? 23.797 10.103 -26.826 1.00 70.19 80 ASP A C 1
ATOM 575 O O . ASP A 1 80 ? 23.367 9.009 -26.459 1.00 70.19 80 ASP A O 1
ATOM 579 N N . GLN A 1 81 ? 23.801 10.460 -28.114 1.00 71.44 81 GLN A N 1
ATOM 580 C CA . GLN A 1 81 ? 23.355 9.591 -29.207 1.00 71.44 81 GLN A CA 1
ATOM 581 C C . GLN A 1 81 ? 24.245 8.353 -29.335 1.00 71.44 81 GLN A C 1
ATOM 583 O O . GLN A 1 81 ? 23.721 7.244 -29.369 1.00 71.44 81 GLN A O 1
ATOM 588 N N . ALA A 1 82 ? 25.571 8.501 -29.290 1.00 69.06 82 ALA A N 1
ATOM 589 C CA . ALA A 1 82 ? 26.500 7.373 -29.301 1.00 69.06 82 ALA A CA 1
ATOM 590 C C . ALA A 1 82 ? 26.311 6.458 -28.077 1.00 69.06 82 ALA A C 1
ATOM 592 O O . ALA A 1 82 ? 26.351 5.234 -28.199 1.00 69.06 82 ALA A O 1
ATOM 593 N N . ARG A 1 83 ? 26.029 7.026 -26.896 1.00 67.19 83 ARG A N 1
ATOM 594 C CA . ARG A 1 83 ? 25.678 6.262 -25.686 1.00 67.19 83 ARG A CA 1
ATOM 595 C C . ARG A 1 83 ? 24.353 5.514 -25.819 1.00 67.19 83 ARG A C 1
ATOM 597 O 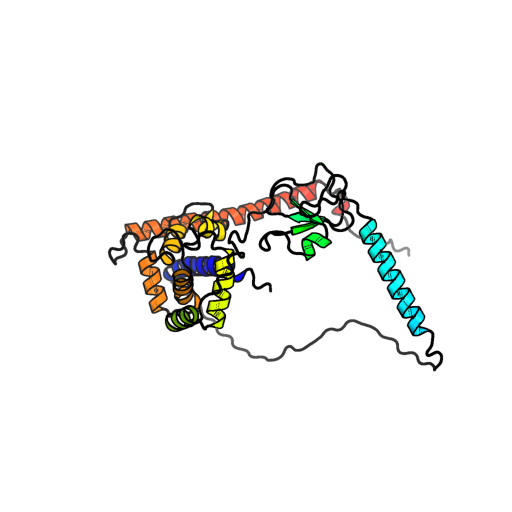O . ARG A 1 83 ? 24.265 4.372 -25.369 1.00 67.19 83 ARG A O 1
ATOM 604 N N . LYS A 1 84 ? 23.329 6.139 -26.411 1.00 64.69 84 LYS A N 1
ATOM 605 C CA . LYS A 1 84 ? 22.017 5.517 -26.665 1.00 64.69 84 LYS A CA 1
ATOM 606 C C . LYS A 1 84 ? 22.102 4.426 -27.731 1.00 64.69 84 LYS A C 1
ATOM 608 O O . LYS A 1 84 ? 21.452 3.397 -27.601 1.00 64.69 84 LYS A O 1
ATOM 613 N N . GLU A 1 85 ? 22.927 4.604 -28.754 1.00 67.06 85 GLU A N 1
ATOM 614 C CA . GLU A 1 85 ? 23.117 3.617 -29.820 1.00 67.06 85 GLU A CA 1
ATOM 615 C C . GLU A 1 85 ? 24.108 2.501 -29.447 1.00 67.06 85 GLU A C 1
ATOM 617 O O . GLU A 1 85 ? 24.058 1.418 -30.033 1.00 67.06 85 GLU A O 1
ATOM 622 N N . GLY A 1 86 ? 24.971 2.726 -28.449 1.00 70.50 86 GLY A N 1
ATOM 623 C CA . GLY A 1 86 ? 26.034 1.798 -28.056 1.00 70.50 86 GLY A CA 1
ATOM 624 C C . GLY A 1 86 ? 25.560 0.513 -27.368 1.00 70.50 86 GLY A C 1
ATOM 625 O O . GLY A 1 86 ? 26.215 -0.523 -27.489 1.00 70.50 86 GLY A O 1
ATOM 626 N N . TYR A 1 87 ? 24.413 0.538 -26.683 1.00 83.31 87 TYR A N 1
ATOM 627 C CA . TYR A 1 87 ? 23.882 -0.630 -25.973 1.00 83.31 87 TYR A CA 1
ATOM 628 C C . TYR A 1 87 ? 22.678 -1.230 -26.709 1.00 83.31 87 TYR A C 1
ATOM 630 O O . TYR A 1 87 ? 21.621 -0.612 -26.836 1.00 83.31 87 TYR A O 1
ATOM 638 N N . VAL A 1 88 ? 22.842 -2.463 -27.206 1.00 90.19 88 VAL A N 1
ATOM 639 C CA . VAL A 1 88 ? 21.813 -3.195 -27.965 1.00 90.19 88 VAL A CA 1
ATOM 640 C C . VAL A 1 88 ? 21.387 -4.449 -27.203 1.00 90.19 88 VAL A C 1
ATOM 642 O O . VAL A 1 88 ? 22.157 -5.401 -27.062 1.00 90.19 88 VAL A O 1
ATOM 645 N N . HIS A 1 89 ? 20.131 -4.486 -26.765 1.00 90.38 89 HIS A N 1
ATOM 646 C CA . HIS A 1 89 ? 19.537 -5.610 -26.041 1.00 90.38 89 HIS A CA 1
ATOM 647 C C . HIS A 1 89 ? 18.979 -6.657 -27.015 1.00 90.38 89 HIS A C 1
ATOM 649 O O . HIS A 1 89 ? 17.785 -6.700 -27.314 1.00 90.38 89 HIS A O 1
ATOM 655 N N . ARG A 1 90 ? 19.863 -7.502 -27.555 1.00 89.62 90 ARG A N 1
ATOM 656 C CA . ARG A 1 90 ? 19.499 -8.552 -28.524 1.00 89.62 90 ARG A CA 1
ATOM 657 C C . ARG A 1 90 ? 18.556 -9.592 -27.912 1.00 89.62 90 ARG A C 1
ATOM 659 O O . ARG A 1 90 ? 18.784 -10.051 -26.799 1.00 89.62 90 ARG A O 1
ATOM 666 N N . GLY A 1 91 ? 17.525 -9.981 -28.665 1.00 88.06 91 GLY A N 1
ATOM 667 C CA . GLY A 1 91 ? 16.525 -10.960 -28.222 1.00 88.06 91 GLY A CA 1
ATOM 668 C C . GLY A 1 91 ? 15.508 -10.418 -27.212 1.00 88.06 91 GLY A C 1
ATOM 669 O O . GLY A 1 91 ? 14.722 -11.198 -26.685 1.00 88.06 91 GLY A O 1
ATOM 670 N N . ILE A 1 92 ? 15.520 -9.108 -26.948 1.00 91.31 92 ILE A N 1
ATOM 671 C CA . ILE A 1 92 ? 14.539 -8.425 -26.104 1.00 91.31 92 ILE A CA 1
ATOM 672 C C . ILE A 1 92 ? 13.645 -7.558 -26.982 1.00 91.31 92 ILE A C 1
ATOM 674 O O . ILE A 1 92 ? 14.133 -6.787 -27.813 1.00 91.31 92 ILE A O 1
ATOM 678 N N . THR A 1 93 ? 12.343 -7.662 -26.751 1.00 94.19 93 THR A N 1
ATOM 679 C CA . THR A 1 93 ? 11.307 -6.966 -27.510 1.00 94.19 93 THR A CA 1
ATOM 680 C C . THR A 1 93 ? 10.492 -6.103 -26.560 1.00 94.19 93 THR A C 1
ATOM 682 O O . THR A 1 93 ? 10.116 -6.567 -25.490 1.00 94.19 93 THR A O 1
ATOM 685 N N . CYS A 1 94 ? 10.214 -4.857 -26.941 1.00 95.88 94 CYS A N 1
ATOM 686 C CA . CYS A 1 94 ? 9.300 -4.008 -26.179 1.00 95.88 94 CYS A CA 1
ATOM 687 C C . CYS A 1 94 ? 7.876 -4.578 -26.258 1.00 95.88 94 CYS A C 1
ATOM 689 O O . CYS A 1 94 ? 7.338 -4.717 -27.356 1.00 95.88 94 CYS A O 1
ATOM 691 N N . ASN A 1 95 ? 7.245 -4.867 -25.120 1.00 95.69 95 ASN A N 1
ATOM 692 C CA . ASN A 1 95 ? 5.907 -5.463 -25.069 1.00 95.69 95 ASN A CA 1
ATOM 693 C C . ASN A 1 95 ? 4.793 -4.517 -25.538 1.00 95.69 95 ASN A C 1
ATOM 695 O O . ASN A 1 95 ? 3.718 -4.992 -25.889 1.00 95.69 95 ASN A O 1
ATOM 699 N N . HIS A 1 96 ? 5.032 -3.202 -25.557 1.00 94.19 96 HIS A N 1
ATOM 700 C CA . HIS A 1 96 ? 4.034 -2.234 -26.014 1.00 94.19 96 HIS A CA 1
ATOM 701 C C . HIS A 1 96 ? 4.122 -1.952 -27.521 1.00 94.19 96 HIS A C 1
ATOM 703 O O . HIS A 1 96 ? 3.142 -2.119 -28.238 1.00 94.19 96 HIS A O 1
ATOM 709 N N . CYS A 1 97 ? 5.291 -1.533 -28.020 1.00 95.50 97 CYS A N 1
ATOM 710 C CA . CYS A 1 97 ? 5.454 -1.136 -29.426 1.00 95.50 97 CYS A CA 1
ATOM 711 C C . CYS A 1 97 ? 6.040 -2.229 -30.334 1.00 95.50 97 CYS A C 1
ATOM 713 O O . CYS A 1 97 ? 6.132 -2.029 -31.542 1.00 95.50 97 CYS A O 1
ATOM 715 N N . GLY A 1 98 ? 6.473 -3.366 -29.781 1.00 94.06 98 GLY A N 1
ATOM 716 C CA . GLY A 1 98 ? 7.029 -4.485 -30.548 1.00 94.06 98 GLY A CA 1
ATOM 717 C C . GLY A 1 98 ? 8.457 -4.280 -31.070 1.00 94.06 98 GLY A C 1
ATOM 718 O O . GLY A 1 98 ? 8.991 -5.164 -31.738 1.00 94.06 98 GLY A O 1
ATOM 719 N N . THR A 1 99 ? 9.109 -3.150 -30.774 1.00 93.38 99 THR A N 1
ATOM 720 C CA . THR A 1 99 ? 10.485 -2.883 -31.225 1.00 93.38 99 THR A CA 1
ATOM 721 C C . THR A 1 99 ? 11.462 -3.928 -30.684 1.00 93.38 99 THR A C 1
ATOM 723 O O . THR A 1 99 ? 11.543 -4.141 -29.473 1.00 93.38 99 THR A O 1
ATOM 726 N N . SER A 1 100 ? 12.236 -4.543 -31.584 1.00 91.88 100 SER A N 1
ATOM 727 C CA . SER A 1 100 ? 13.248 -5.558 -31.278 1.00 91.88 100 SER A CA 1
ATOM 728 C C . SER A 1 100 ? 14.439 -5.451 -32.247 1.00 91.88 100 SER A C 1
ATOM 730 O O . SER A 1 100 ? 14.220 -5.373 -33.458 1.00 91.88 100 SER A O 1
ATOM 732 N N . PRO A 1 101 ? 15.698 -5.458 -31.774 1.00 91.81 101 PRO A N 1
ATOM 733 C CA . PRO A 1 101 ? 16.099 -5.384 -30.372 1.00 91.81 101 PRO A CA 1
ATOM 734 C C . PRO A 1 101 ? 15.875 -3.983 -29.793 1.00 91.81 101 PRO A C 1
ATOM 736 O O . PRO A 1 101 ? 16.006 -2.985 -30.506 1.00 91.81 101 PRO A O 1
ATOM 739 N N . ILE A 1 102 ? 15.604 -3.893 -28.490 1.00 92.38 102 ILE A N 1
ATOM 740 C CA . ILE A 1 102 ? 15.612 -2.599 -27.793 1.00 92.38 102 ILE A CA 1
ATOM 741 C C . ILE A 1 102 ? 17.033 -2.007 -27.865 1.00 92.38 102 ILE A C 1
ATOM 743 O O . ILE A 1 102 ? 18.012 -2.667 -27.503 1.00 92.38 102 ILE A O 1
ATOM 747 N N . ARG A 1 103 ? 17.144 -0.768 -28.356 1.00 89.94 103 ARG A N 1
ATOM 748 C CA . ARG A 1 103 ? 18.389 0.014 -28.410 1.00 89.94 103 ARG A CA 1
ATOM 749 C C . ARG A 1 103 ? 18.340 1.113 -27.353 1.00 89.94 103 ARG A C 1
ATOM 751 O O . ARG A 1 103 ? 17.295 1.739 -27.187 1.00 89.94 103 ARG A O 1
ATOM 758 N N . GLY A 1 104 ? 19.446 1.334 -26.653 1.00 88.38 104 GLY A N 1
ATOM 759 C CA . GLY A 1 104 ? 19.525 2.292 -25.553 1.00 88.38 104 GLY A CA 1
ATOM 760 C C . GLY A 1 104 ? 19.034 1.694 -24.242 1.00 88.38 104 GLY A C 1
ATOM 761 O O . GLY A 1 104 ? 19.473 0.619 -23.847 1.00 88.38 104 GLY A O 1
ATOM 762 N N . LEU A 1 105 ? 18.150 2.403 -23.539 1.00 90.69 105 LEU A N 1
ATOM 763 C CA . LEU A 1 105 ? 17.665 1.984 -22.225 1.00 90.69 105 LEU A CA 1
ATOM 764 C C . LEU A 1 105 ? 16.556 0.932 -22.343 1.00 90.69 105 LEU A C 1
ATOM 766 O O . LEU A 1 105 ? 15.511 1.176 -22.951 1.00 90.69 105 LEU A O 1
ATOM 770 N N . ARG A 1 106 ? 16.764 -0.218 -21.696 1.00 92.88 106 ARG A N 1
ATOM 771 C CA . ARG A 1 106 ? 15.735 -1.238 -21.476 1.00 92.88 106 ARG A CA 1
ATOM 772 C C . ARG A 1 106 ? 15.119 -1.049 -20.093 1.00 92.88 106 ARG A C 1
ATOM 774 O O . ARG A 1 106 ? 15.835 -1.018 -19.095 1.00 92.88 106 ARG A O 1
ATOM 781 N N . TYR A 1 107 ? 13.796 -0.991 -20.029 1.00 94.56 107 TYR A N 1
ATOM 782 C CA . TYR A 1 107 ? 13.043 -0.923 -18.783 1.00 94.56 107 TYR A CA 1
ATOM 783 C C . TYR A 1 107 ? 12.342 -2.254 -18.548 1.00 94.56 107 TYR A C 1
ATOM 785 O O . TYR A 1 107 ? 11.350 -2.550 -19.207 1.00 94.56 107 TYR A O 1
ATOM 793 N N . LYS A 1 108 ? 12.851 -3.064 -17.617 1.00 92.88 108 LYS A N 1
ATOM 794 C CA . LYS A 1 108 ? 12.222 -4.341 -17.254 1.00 92.88 108 LYS A CA 1
ATOM 795 C C . LYS A 1 108 ? 11.294 -4.135 -16.066 1.00 92.88 108 LYS A C 1
ATOM 797 O O . LYS A 1 108 ? 11.733 -3.629 -15.037 1.00 92.88 108 LYS A O 1
ATOM 802 N N . CYS A 1 109 ? 10.040 -4.554 -16.170 1.00 92.38 109 CYS A N 1
ATOM 803 C CA . CYS A 1 109 ? 9.136 -4.555 -15.028 1.00 92.38 109 CYS A CA 1
ATOM 804 C C . CYS A 1 109 ? 9.581 -5.620 -14.014 1.00 92.38 109 CYS A C 1
ATOM 806 O O . CYS A 1 109 ? 9.709 -6.793 -14.362 1.00 92.38 109 CYS A O 1
ATOM 808 N N . SER A 1 110 ? 9.793 -5.226 -12.758 1.00 90.00 110 SER A N 1
ATOM 809 C CA . SER A 1 110 ? 10.125 -6.145 -11.661 1.00 90.00 110 SER A CA 1
ATOM 810 C C . SER A 1 110 ? 8.931 -6.974 -11.204 1.00 90.00 110 SER A C 1
ATOM 812 O O . SER A 1 110 ? 9.119 -8.009 -10.579 1.00 90.00 110 SER A O 1
ATOM 814 N N . ASN A 1 111 ? 7.712 -6.513 -11.470 1.00 87.06 111 ASN A N 1
ATOM 815 C CA . ASN A 1 111 ? 6.491 -7.126 -10.951 1.00 87.06 111 ASN A CA 1
ATOM 816 C C . ASN A 1 111 ? 5.806 -8.067 -11.950 1.00 87.06 111 ASN A C 1
ATOM 818 O O . ASN A 1 111 ? 5.016 -8.915 -11.550 1.00 87.06 111 ASN A O 1
ATOM 822 N N . CYS A 1 112 ? 6.105 -7.933 -13.244 1.00 85.19 112 CYS A N 1
ATOM 823 C CA . CYS A 1 112 ? 5.569 -8.792 -14.295 1.00 85.19 112 CYS A CA 1
ATOM 824 C C . CYS A 1 112 ? 6.607 -9.825 -14.742 1.00 85.19 112 CYS A C 1
ATOM 826 O O . CYS A 1 112 ? 7.807 -9.555 -14.777 1.00 85.19 112 CYS A O 1
ATOM 828 N N . VAL A 1 113 ? 6.125 -10.986 -15.176 1.00 86.38 113 VAL A N 1
ATOM 829 C CA . VAL A 1 113 ? 6.943 -11.983 -15.876 1.00 86.38 113 VAL A CA 1
ATOM 830 C C . VAL A 1 113 ? 7.270 -11.449 -17.271 1.00 86.38 113 VAL A C 1
ATOM 832 O O . VAL A 1 113 ? 6.367 -11.022 -17.985 1.00 86.38 113 VAL A O 1
ATOM 835 N N . ASP A 1 114 ? 8.553 -11.456 -17.640 1.00 86.94 114 ASP A N 1
ATOM 836 C CA . ASP A 1 114 ? 9.034 -11.126 -18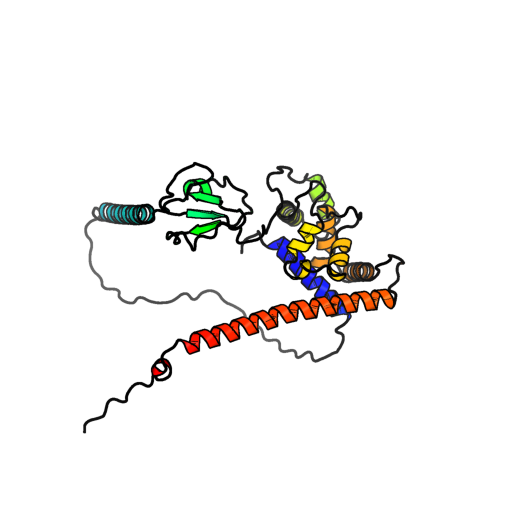.994 1.00 86.94 114 ASP A CA 1
ATOM 837 C C . ASP A 1 114 ? 8.419 -9.880 -19.659 1.00 86.94 114 ASP A C 1
ATOM 839 O O . ASP A 1 114 ? 8.118 -9.872 -20.853 1.00 86.94 114 ASP A O 1
ATOM 843 N N . PHE A 1 115 ? 8.258 -8.802 -18.887 1.00 92.94 115 PHE A N 1
ATOM 844 C CA . PHE A 1 115 ? 7.750 -7.538 -19.409 1.00 92.94 115 PHE A CA 1
ATOM 845 C C . PHE A 1 115 ? 8.849 -6.478 -19.498 1.00 92.94 115 PHE A C 1
ATOM 847 O O . PHE A 1 115 ? 9.470 -6.112 -18.497 1.00 92.94 115 PHE A O 1
ATOM 854 N N . ASP A 1 116 ? 9.056 -5.968 -20.703 1.00 94.56 116 ASP A N 1
ATOM 855 C CA . ASP A 1 116 ? 10.091 -5.029 -21.093 1.00 94.56 116 ASP A CA 1
ATOM 856 C C . ASP A 1 116 ? 9.498 -3.872 -21.909 1.00 94.56 116 ASP A C 1
ATOM 858 O O . ASP A 1 116 ? 8.703 -4.063 -22.828 1.00 94.56 116 ASP A O 1
ATOM 862 N N . LEU A 1 117 ? 9.930 -2.652 -21.606 1.00 95.94 117 LEU A N 1
ATOM 863 C CA . LEU A 1 117 ? 9.612 -1.442 -22.356 1.00 95.94 117 LEU A CA 1
ATOM 864 C C . LEU A 1 117 ? 10.894 -0.782 -22.872 1.00 95.94 117 LEU A C 1
ATOM 866 O O . LEU A 1 117 ? 11.957 -0.854 -22.248 1.00 95.94 117 LEU A O 1
ATOM 870 N N . CYS A 1 118 ? 10.796 -0.123 -24.026 1.00 94.06 118 CYS A N 1
ATOM 871 C CA . CYS A 1 118 ? 11.815 0.828 -24.461 1.00 94.06 118 CYS A CA 1
ATOM 872 C C . CYS A 1 118 ? 11.635 2.177 -23.746 1.00 94.06 118 CYS A C 1
ATOM 874 O O . CYS A 1 118 ? 10.564 2.461 -23.210 1.00 94.06 118 CYS A O 1
ATOM 876 N N . GLU A 1 119 ? 12.665 3.025 -23.799 1.00 90.75 119 GLU A N 1
ATOM 877 C CA . GLU A 1 119 ? 12.661 4.381 -23.224 1.00 90.75 119 GLU A CA 1
ATOM 878 C C . GLU A 1 119 ? 11.416 5.200 -23.605 1.00 90.75 119 GLU A C 1
ATOM 880 O O . GLU A 1 119 ? 10.810 5.842 -22.754 1.00 90.75 119 GLU A O 1
ATOM 885 N N . THR A 1 120 ? 10.981 5.135 -24.867 1.00 91.81 120 THR A N 1
ATOM 886 C CA . THR A 1 120 ? 9.809 5.887 -25.340 1.00 91.81 120 THR A CA 1
ATOM 887 C C . THR A 1 120 ? 8.502 5.380 -24.738 1.00 91.81 120 THR A C 1
ATOM 889 O O . THR A 1 120 ? 7.650 6.182 -24.371 1.00 91.81 120 THR A O 1
ATOM 892 N N . CYS A 1 121 ? 8.327 4.060 -24.637 1.00 94.06 121 CYS A N 1
ATOM 893 C CA . CYS A 1 121 ? 7.095 3.480 -24.104 1.00 94.06 121 CYS A CA 1
ATOM 894 C C . CYS A 1 121 ? 7.004 3.622 -22.584 1.00 94.06 121 CYS A C 1
ATOM 896 O O . CYS A 1 121 ? 5.908 3.785 -22.060 1.00 94.06 121 CYS A O 1
ATOM 898 N N . GLU A 1 122 ? 8.134 3.585 -21.877 1.00 93.69 122 GLU A N 1
ATOM 899 C CA . GLU A 1 122 ? 8.146 3.844 -20.437 1.00 93.69 122 GLU A CA 1
ATOM 900 C C . GLU A 1 122 ? 7.740 5.291 -20.127 1.00 93.69 12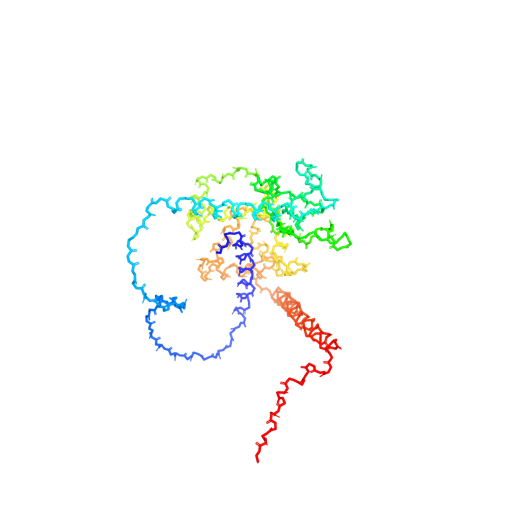2 GLU A C 1
ATOM 902 O O . GLU A 1 122 ? 6.851 5.502 -19.306 1.00 93.69 122 GLU A O 1
ATOM 907 N N . ALA A 1 123 ? 8.255 6.269 -20.881 1.00 90.38 123 ALA A N 1
ATOM 908 C CA . ALA A 1 123 ? 7.877 7.677 -20.737 1.00 90.38 123 ALA A CA 1
ATOM 909 C C . ALA A 1 123 ? 6.390 7.967 -21.035 1.00 90.38 123 ALA A C 1
ATOM 911 O O . ALA A 1 123 ? 5.863 8.994 -20.613 1.00 90.38 123 ALA A O 1
ATOM 912 N N . GLN A 1 124 ? 5.716 7.083 -21.774 1.00 89.75 124 GLN A N 1
ATOM 913 C CA . GLN A 1 124 ? 4.285 7.175 -22.082 1.00 89.75 124 GLN A CA 1
ATOM 914 C C . GLN A 1 124 ? 3.393 6.515 -21.018 1.00 89.75 124 GLN A C 1
ATOM 916 O O . GLN A 1 124 ? 2.173 6.586 -21.136 1.00 89.75 124 GLN A O 1
ATOM 921 N N . GLU A 1 125 ? 3.978 5.868 -20.002 1.00 82.31 125 GLU A N 1
ATOM 922 C CA . GLU A 1 125 ? 3.257 5.243 -18.883 1.00 82.31 125 GLU A CA 1
ATOM 923 C C . GLU A 1 125 ? 2.175 4.241 -19.337 1.00 82.31 125 GLU A C 1
ATOM 925 O O . GLU A 1 125 ? 1.108 4.116 -18.741 1.00 82.31 125 GLU A O 1
ATOM 930 N N . VAL A 1 126 ? 2.472 3.491 -20.404 1.00 87.12 126 VAL A N 1
ATOM 931 C CA . VAL A 1 126 ? 1.567 2.520 -21.059 1.00 87.12 126 VAL A CA 1
ATOM 932 C C . VAL A 1 126 ? 1.374 1.213 -20.281 1.00 87.12 126 VAL A C 1
ATOM 934 O O . VAL A 1 126 ? 0.736 0.279 -20.764 1.00 87.12 126 VAL A O 1
ATOM 937 N N . HIS A 1 127 ? 1.961 1.128 -19.091 1.00 86.81 127 HIS A N 1
ATOM 938 C CA . HIS A 1 127 ? 1.882 -0.006 -18.180 1.00 86.81 127 HIS A CA 1
ATOM 939 C C . HIS A 1 127 ? 1.412 0.473 -16.804 1.00 86.81 127 HIS A C 1
ATOM 941 O O . HIS A 1 127 ? 1.410 1.668 -16.517 1.00 86.81 127 HIS A O 1
ATOM 947 N N . GLN A 1 128 ? 1.010 -0.454 -15.936 1.00 79.75 128 GLN A N 1
ATOM 948 C CA . GLN A 1 128 ? 0.524 -0.131 -14.594 1.00 79.75 128 GLN A CA 1
ATOM 949 C C . GLN A 1 128 ? 1.534 0.745 -13.833 1.00 79.75 128 GLN A C 1
ATOM 951 O O . GLN A 1 128 ? 2.649 0.314 -13.544 1.00 79.75 128 GLN A O 1
ATOM 956 N N . ARG A 1 129 ? 1.126 1.974 -13.481 1.00 77.12 129 ARG A N 1
ATOM 957 C CA . ARG A 1 129 ? 1.982 2.998 -12.837 1.00 77.12 129 ARG A CA 1
ATOM 958 C C . ARG A 1 129 ? 2.519 2.587 -11.466 1.00 77.12 129 ARG A C 1
ATOM 960 O O . ARG A 1 129 ? 3.434 3.209 -10.941 1.00 77.12 129 ARG A O 1
ATOM 967 N N . THR A 1 130 ? 1.905 1.579 -10.863 1.00 75.31 130 THR A N 1
ATOM 968 C CA . THR A 1 130 ? 2.286 1.006 -9.574 1.00 75.31 130 THR A CA 1
ATOM 969 C C . THR A 1 130 ? 3.426 -0.003 -9.678 1.00 75.31 130 THR A C 1
ATOM 971 O O . THR A 1 130 ? 4.028 -0.340 -8.659 1.00 75.31 130 THR A O 1
ATOM 974 N N . HIS A 1 131 ? 3.734 -0.491 -10.882 1.00 84.06 131 HIS A N 1
ATOM 975 C CA . HIS A 1 131 ? 4.806 -1.452 -11.090 1.00 84.06 131 HIS A CA 1
ATOM 976 C C . HIS A 1 131 ? 6.170 -0.762 -11.138 1.00 84.06 131 HIS A C 1
ATOM 978 O O . HIS A 1 131 ? 6.364 0.265 -11.788 1.00 84.06 131 HIS A O 1
ATOM 984 N N . VAL A 1 132 ? 7.143 -1.377 -10.475 1.00 87.06 132 VAL A N 1
ATOM 985 C CA . VAL A 1 132 ? 8.532 -0.935 -10.439 1.00 87.06 132 VAL A CA 1
ATOM 986 C C . VAL A 1 132 ? 9.236 -1.391 -11.712 1.00 87.06 132 VAL A C 1
ATOM 988 O O . VAL A 1 132 ? 9.165 -2.562 -12.088 1.00 87.06 132 VAL A O 1
ATOM 991 N N . PHE A 1 133 ? 9.957 -0.474 -12.352 1.00 91.62 133 PHE A N 1
ATOM 992 C CA . PHE A 1 133 ? 10.809 -0.778 -13.496 1.00 91.62 133 PHE A CA 1
ATOM 993 C C . PHE A 1 133 ? 12.291 -0.693 -13.126 1.00 91.62 133 PHE A C 1
ATOM 995 O O . PHE A 1 133 ? 12.759 0.301 -12.571 1.00 91.62 133 PHE A O 1
ATOM 1002 N N . LEU A 1 134 ? 13.050 -1.725 -13.492 1.00 91.69 134 LEU A N 1
ATOM 1003 C CA . LEU A 1 134 ? 14.507 -1.708 -13.484 1.00 91.69 134 LEU A CA 1
ATOM 1004 C C . LEU A 1 134 ? 15.010 -1.060 -14.768 1.00 91.69 134 LEU A C 1
ATOM 1006 O O . LEU A 1 134 ? 14.747 -1.542 -15.873 1.00 91.69 134 LEU A O 1
ATOM 1010 N N . LYS A 1 135 ? 15.794 0.004 -14.609 1.00 93.00 135 LYS A N 1
ATOM 1011 C CA . LYS A 1 135 ? 16.499 0.660 -15.708 1.00 93.00 135 LYS A CA 1
ATOM 1012 C C . LYS A 1 135 ? 17.790 -0.094 -16.026 1.00 93.00 135 LYS A C 1
ATOM 1014 O O . LYS A 1 135 ? 18.815 0.102 -15.375 1.00 93.00 135 LYS A O 1
ATOM 1019 N N . ILE A 1 136 ? 17.751 -0.933 -17.054 1.00 90.69 136 ILE A N 1
ATOM 1020 C CA . ILE A 1 136 ? 18.884 -1.730 -17.522 1.00 90.69 136 ILE A CA 1
ATOM 1021 C C . ILE A 1 136 ? 19.600 -0.950 -18.630 1.00 90.69 136 ILE A C 1
ATOM 1023 O O . ILE A 1 136 ? 19.078 -0.784 -19.731 1.00 90.69 136 ILE A O 1
ATOM 1027 N N . ARG A 1 137 ? 20.807 -0.460 -18.327 1.00 88.75 137 ARG A N 1
ATOM 1028 C CA . ARG A 1 137 ? 21.661 0.266 -19.288 1.00 88.75 137 ARG A CA 1
ATOM 1029 C C . ARG A 1 137 ? 22.538 -0.664 -20.124 1.00 88.75 137 ARG A C 1
ATOM 1031 O O . ARG A 1 137 ? 22.740 -0.418 -21.302 1.00 88.75 137 ARG A O 1
ATOM 1038 N N . ILE A 1 138 ? 23.085 -1.700 -19.492 1.00 87.31 138 ILE A N 1
ATOM 1039 C CA . ILE A 1 138 ? 24.033 -2.633 -20.108 1.00 87.31 138 ILE A CA 1
ATOM 1040 C C . ILE A 1 138 ? 23.307 -3.967 -20.324 1.00 87.31 138 ILE A C 1
ATOM 1042 O O . ILE A 1 138 ? 22.653 -4.442 -19.391 1.00 87.31 138 ILE A O 1
ATOM 1046 N N . PRO A 1 139 ? 23.373 -4.582 -21.520 1.00 87.38 139 PRO A N 1
ATOM 1047 C CA . PRO A 1 139 ? 22.730 -5.864 -21.776 1.00 87.38 139 PRO A CA 1
ATOM 1048 C C . PRO A 1 139 ? 23.178 -6.949 -20.793 1.00 87.38 139 PRO A C 1
ATOM 1050 O O . PRO A 1 139 ? 24.356 -7.291 -20.719 1.00 87.38 139 PRO A O 1
ATOM 1053 N N . ILE A 1 140 ? 22.215 -7.502 -20.053 1.00 85.81 140 ILE A N 1
ATOM 1054 C CA . ILE A 1 140 ? 22.443 -8.632 -19.150 1.00 85.81 140 ILE A CA 1
ATOM 1055 C C . ILE A 1 140 ? 22.702 -9.885 -20.005 1.00 85.81 140 ILE A C 1
ATOM 1057 O O . ILE A 1 140 ? 21.947 -10.119 -20.958 1.00 85.81 140 ILE A O 1
ATOM 1061 N N . PRO A 1 141 ? 23.724 -10.702 -19.690 1.00 85.88 141 PRO A N 1
ATOM 1062 C CA . PRO A 1 141 ? 23.944 -11.979 -20.360 1.00 85.88 141 PRO A CA 1
ATOM 1063 C C . PRO A 1 141 ? 22.669 -12.842 -20.373 1.00 85.88 141 PRO A C 1
ATOM 1065 O O . PRO A 1 141 ? 21.960 -12.877 -19.365 1.00 85.88 141 PRO A O 1
ATOM 1068 N N . PRO A 1 142 ? 22.367 -13.584 -21.457 1.00 79.44 142 PRO A N 1
ATOM 1069 C CA . PRO A 1 142 ? 21.090 -14.292 -21.599 1.00 79.44 142 PRO A CA 1
ATOM 1070 C C . PRO A 1 142 ? 20.738 -15.247 -20.451 1.00 79.44 142 PRO A C 1
ATOM 1072 O O . PRO A 1 142 ? 19.563 -15.392 -20.130 1.00 79.44 142 PRO A O 1
ATOM 1075 N N . LEU A 1 143 ? 21.741 -15.876 -19.830 1.00 80.00 143 LEU A N 1
ATOM 1076 C CA . LEU A 1 143 ? 21.559 -16.812 -18.713 1.00 80.00 143 LEU A CA 1
ATOM 1077 C C . LEU A 1 143 ? 21.296 -16.118 -17.369 1.00 80.00 143 LEU A C 1
ATOM 1079 O O . LEU A 1 143 ? 20.703 -16.723 -16.486 1.00 80.00 143 LEU A O 1
ATOM 1083 N N . ALA A 1 144 ? 21.719 -14.862 -17.218 1.00 81.25 144 ALA A N 1
ATOM 1084 C CA . ALA A 1 144 ? 21.536 -14.074 -16.000 1.00 81.25 144 ALA A CA 1
ATOM 1085 C C . ALA A 1 144 ? 20.320 -13.137 -16.081 1.00 81.25 144 ALA A C 1
ATOM 1087 O O . ALA A 1 144 ? 20.019 -12.435 -15.122 1.00 81.25 144 ALA A O 1
ATOM 1088 N N . ASN A 1 145 ? 19.635 -13.081 -17.228 1.00 81.19 145 ASN A N 1
ATOM 1089 C CA . ASN A 1 145 ? 18.462 -12.235 -17.413 1.00 81.19 145 ASN A CA 1
ATOM 1090 C C . ASN A 1 145 ? 17.263 -12.847 -16.668 1.00 81.19 145 ASN A C 1
ATOM 1092 O O . ASN A 1 145 ? 16.756 -13.886 -17.105 1.00 81.19 145 ASN A O 1
ATOM 1096 N N . PRO A 1 146 ? 16.776 -12.221 -15.583 1.00 81.00 146 PRO A N 1
ATOM 1097 C CA . PRO A 1 146 ? 15.656 -12.762 -14.835 1.00 81.00 146 PRO A CA 1
ATOM 1098 C C . PRO A 1 146 ? 14.401 -12.720 -15.702 1.00 81.00 146 PRO A C 1
ATOM 1100 O O . PRO A 1 146 ? 14.062 -11.684 -16.281 1.00 81.00 146 PRO A O 1
ATOM 1103 N N . ARG A 1 147 ? 13.720 -13.861 -15.808 1.00 81.88 147 ARG A N 1
ATOM 1104 C CA . ARG A 1 147 ? 12.462 -13.975 -16.557 1.00 81.88 147 ARG A CA 1
ATOM 1105 C C . ARG A 1 147 ? 11.220 -13.925 -15.674 1.00 81.88 147 ARG A C 1
ATOM 1107 O O . ARG A 1 147 ? 10.155 -13.499 -16.109 1.00 81.88 147 ARG A O 1
ATOM 1114 N N . THR A 1 148 ? 11.379 -14.280 -14.408 1.00 84.31 148 THR A N 1
ATOM 1115 C CA . THR A 1 148 ? 10.332 -14.232 -13.389 1.00 84.31 148 THR A CA 1
ATOM 1116 C C . THR A 1 148 ? 10.110 -12.814 -12.864 1.00 84.31 148 THR A C 1
ATOM 1118 O O . THR A 1 148 ? 10.957 -11.932 -13.033 1.00 84.31 148 THR A O 1
ATOM 1121 N N . ALA A 1 149 ? 8.970 -12.607 -12.199 1.00 82.38 149 ALA A N 1
ATOM 1122 C CA . ALA A 1 149 ? 8.775 -11.433 -11.360 1.00 82.38 149 ALA A CA 1
ATOM 1123 C C . ALA A 1 149 ? 9.808 -11.458 -10.222 1.00 82.38 149 ALA A C 1
ATOM 1125 O O . ALA A 1 149 ? 10.022 -12.489 -9.584 1.00 82.38 149 ALA A O 1
ATOM 1126 N N . LEU A 1 150 ? 10.478 -10.329 -10.022 1.00 81.25 150 LEU A N 1
ATOM 1127 C CA . LEU A 1 150 ? 11.507 -10.129 -9.006 1.00 81.25 150 LEU A CA 1
ATOM 1128 C C . LEU A 1 150 ? 10.931 -9.574 -7.707 1.00 81.25 150 LEU A C 1
ATOM 1130 O O . LEU A 1 150 ? 11.482 -9.821 -6.642 1.00 81.25 150 LEU A O 1
ATOM 1134 N N . LEU A 1 151 ? 9.855 -8.792 -7.801 1.00 79.56 151 LEU A N 1
ATOM 1135 C CA . LEU A 1 151 ? 9.228 -8.128 -6.667 1.00 79.56 151 LEU A CA 1
ATOM 1136 C C . LEU A 1 151 ? 7.726 -8.387 -6.687 1.00 79.56 151 LEU A C 1
ATOM 1138 O O . LEU A 1 151 ? 7.081 -8.313 -7.737 1.00 79.56 151 LEU A O 1
ATOM 1142 N N . ASN A 1 152 ? 7.156 -8.608 -5.507 1.00 73.50 152 ASN A N 1
ATOM 1143 C CA . ASN A 1 152 ? 5.710 -8.594 -5.334 1.00 73.50 152 ASN A CA 1
ATOM 1144 C C . ASN A 1 152 ? 5.156 -7.204 -5.672 1.00 73.50 152 ASN A C 1
ATOM 1146 O O . ASN A 1 152 ? 5.833 -6.189 -5.491 1.00 73.50 152 ASN A O 1
ATOM 1150 N N . VAL A 1 153 ? 3.930 -7.155 -6.192 1.00 69.94 153 VAL A N 1
ATOM 1151 C CA . VAL A 1 153 ? 3.252 -5.889 -6.493 1.00 69.94 153 VAL A CA 1
ATOM 1152 C C . VAL A 1 153 ? 3.022 -5.141 -5.178 1.00 69.94 153 VAL A C 1
ATOM 1154 O O . VAL A 1 153 ? 2.223 -5.573 -4.355 1.00 69.94 153 VAL A O 1
ATOM 1157 N N . PHE A 1 154 ? 3.732 -4.029 -4.976 1.00 66.62 154 PHE A N 1
ATOM 1158 C CA . PHE A 1 154 ? 3.630 -3.231 -3.746 1.00 66.62 154 PHE A CA 1
ATOM 1159 C C . PHE A 1 154 ? 2.301 -2.480 -3.626 1.00 66.62 154 PHE A C 1
ATOM 1161 O O . PHE A 1 154 ? 1.857 -2.179 -2.523 1.00 66.62 154 PHE A O 1
ATOM 1168 N N . TYR A 1 155 ? 1.676 -2.171 -4.762 1.00 70.50 155 TYR A N 1
ATOM 1169 C CA . TYR A 1 155 ? 0.423 -1.425 -4.833 1.00 70.50 155 TYR A CA 1
ATOM 1170 C C . TYR A 1 155 ? -0.512 -2.132 -5.819 1.00 70.50 155 TYR A C 1
ATOM 1172 O O . TYR A 1 155 ? -0.502 -1.814 -7.013 1.00 70.50 155 TYR A O 1
ATOM 1180 N N . PRO A 1 156 ? -1.248 -3.156 -5.357 1.00 71.62 156 PRO A N 1
ATOM 1181 C CA . PRO A 1 156 ? -2.073 -3.986 -6.229 1.00 71.62 156 PRO A CA 1
ATOM 1182 C C . PRO A 1 156 ? -3.362 -3.283 -6.676 1.00 71.62 156 PRO A C 1
ATOM 1184 O O . PRO A 1 156 ? -4.030 -3.765 -7.587 1.00 71.62 156 PRO A O 1
ATOM 1187 N N . GLY A 1 157 ? -3.720 -2.158 -6.049 1.00 67.31 157 GLY A N 1
ATOM 1188 C CA . GLY A 1 157 ? -4.973 -1.458 -6.298 1.00 67.31 157 GLY A CA 1
ATOM 1189 C C . GLY A 1 157 ? -5.092 -0.868 -7.703 1.00 67.31 157 GLY A C 1
ATOM 1190 O O . GLY A 1 157 ? -4.111 -0.488 -8.353 1.00 67.31 157 GLY A O 1
ATOM 1191 N N . ASN A 1 158 ? -6.334 -0.771 -8.176 1.00 64.50 158 ASN A N 1
ATOM 1192 C CA . ASN A 1 158 ? -6.636 -0.280 -9.512 1.00 64.50 158 ASN A CA 1
ATOM 1193 C C . ASN A 1 158 ? -6.790 1.250 -9.518 1.00 64.50 158 ASN A C 1
ATOM 1195 O O . ASN A 1 158 ? -7.877 1.787 -9.313 1.00 64.50 158 ASN A O 1
ATOM 1199 N N . ARG A 1 159 ? -5.712 1.974 -9.845 1.00 58.09 159 ARG A N 1
ATOM 1200 C CA . ARG A 1 159 ? -5.768 3.438 -10.049 1.00 58.09 159 ARG A CA 1
ATOM 1201 C C . ARG A 1 159 ? -6.611 3.870 -11.261 1.00 58.09 159 ARG A C 1
ATOM 1203 O O . ARG A 1 159 ? -6.812 5.067 -11.437 1.00 58.09 159 ARG A O 1
ATOM 1210 N N . SER A 1 160 ? -7.077 2.938 -12.101 1.00 50.81 160 SER A N 1
ATOM 1211 C CA . SER A 1 160 ? -7.880 3.246 -13.292 1.00 50.81 160 SER A CA 1
ATOM 1212 C C . SER A 1 160 ? -9.353 3.537 -12.987 1.00 50.81 160 SER A C 1
ATOM 1214 O O . SER A 1 160 ? -10.066 3.977 -13.890 1.00 50.81 160 SER A O 1
ATOM 1216 N N . ALA A 1 161 ? -9.822 3.316 -11.754 1.00 54.00 161 ALA A N 1
ATOM 1217 C CA . ALA A 1 161 ? -11.130 3.799 -11.325 1.00 54.00 161 ALA A CA 1
ATOM 1218 C C . ALA A 1 161 ? -11.069 5.332 -11.205 1.00 54.00 161 ALA A C 1
ATOM 1220 O O . ALA A 1 161 ? -10.446 5.874 -10.291 1.00 54.00 161 ALA A O 1
ATOM 1221 N N . SER A 1 162 ? -11.680 6.043 -12.158 1.00 51.16 162 SER A N 1
ATOM 1222 C CA . SER A 1 162 ? -11.694 7.512 -12.198 1.00 51.16 162 SER A CA 1
ATOM 1223 C C . SER A 1 162 ? -12.586 8.151 -11.131 1.00 51.16 162 SER A C 1
ATOM 1225 O O . SER A 1 162 ? -12.762 9.369 -11.150 1.00 51.16 162 SER A O 1
ATOM 1227 N N . ASP A 1 163 ? -13.174 7.362 -10.231 1.00 65.12 163 ASP A N 1
ATOM 1228 C CA . ASP A 1 163 ? -14.084 7.864 -9.211 1.00 65.12 163 ASP A CA 1
ATOM 1229 C C . ASP A 1 163 ? -13.305 8.638 -8.153 1.00 65.12 163 ASP A C 1
ATOM 1231 O O . ASP A 1 163 ? -12.691 8.107 -7.223 1.00 65.12 163 ASP A O 1
ATOM 1235 N N . THR A 1 164 ? -13.309 9.950 -8.349 1.00 72.06 164 THR A N 1
ATOM 1236 C CA . THR A 1 164 ? -12.922 10.937 -7.353 1.00 72.06 164 THR A CA 1
ATOM 1237 C C . THR A 1 164 ? -13.983 10.940 -6.259 1.00 72.06 164 THR A C 1
ATOM 1239 O O . THR A 1 164 ? -15.179 10.831 -6.538 1.00 72.06 164 THR A O 1
ATOM 1242 N N . LEU A 1 165 ? -13.560 11.029 -4.997 1.00 82.56 165 LEU A N 1
ATOM 1243 C CA . LEU A 1 165 ? -14.505 11.065 -3.887 1.00 82.56 165 LEU A CA 1
ATOM 1244 C C . LEU A 1 165 ? -15.383 12.322 -4.012 1.00 82.56 165 LEU A C 1
ATOM 1246 O O . LEU A 1 165 ? -14.872 13.411 -4.268 1.00 82.56 165 LEU A O 1
ATOM 1250 N N . SER A 1 166 ? -16.699 12.188 -3.826 1.00 88.94 166 SER A N 1
ATOM 1251 C CA . SER A 1 166 ? -17.593 13.354 -3.821 1.00 88.94 166 SER A CA 1
ATOM 1252 C C . SER A 1 166 ? -17.202 14.330 -2.707 1.00 88.94 166 SER A C 1
ATOM 1254 O O . SER A 1 166 ? -16.932 13.904 -1.581 1.00 88.94 166 SER A O 1
ATOM 1256 N N . TRP A 1 167 ? -17.249 15.633 -2.998 1.00 87.50 167 TRP A N 1
ATOM 1257 C CA . TRP A 1 167 ? -16.986 16.705 -2.032 1.00 87.50 167 TRP A CA 1
ATOM 1258 C C . TRP A 1 167 ? -17.815 16.582 -0.751 1.00 87.50 167 TRP A C 1
ATOM 1260 O O . TRP A 1 167 ? -17.302 16.858 0.333 1.00 87.50 167 TRP A O 1
ATOM 1270 N N . ASP A 1 168 ? -19.067 16.126 -0.855 1.00 91.19 168 ASP A N 1
ATOM 1271 C CA . ASP A 1 168 ? -19.917 15.913 0.319 1.00 91.19 168 ASP A CA 1
ATOM 1272 C C . ASP A 1 168 ? -19.336 14.827 1.232 1.00 91.19 168 ASP A C 1
ATOM 1274 O O . ASP A 1 168 ? -19.184 15.055 2.427 1.00 91.19 168 ASP A O 1
ATOM 1278 N N . LYS A 1 169 ? -18.881 13.702 0.662 1.00 90.38 169 LYS A N 1
ATOM 1279 C CA . LYS A 1 169 ? -18.241 12.620 1.427 1.00 90.38 169 LYS A CA 1
ATOM 1280 C C . LYS A 1 169 ? -16.931 13.072 2.074 1.00 90.38 169 LYS A C 1
ATOM 1282 O O . LYS A 1 169 ? -16.658 12.692 3.207 1.00 90.38 169 LYS A O 1
ATOM 1287 N N . ILE A 1 170 ? -16.128 13.880 1.375 1.00 92.06 170 ILE A N 1
ATOM 1288 C CA . ILE A 1 170 ? -14.877 14.430 1.927 1.00 92.06 170 ILE A CA 1
ATOM 1289 C C . ILE A 1 170 ? -15.186 15.293 3.152 1.00 92.06 170 ILE A C 1
ATOM 1291 O O . ILE A 1 170 ? -14.548 15.147 4.193 1.00 92.06 170 ILE A O 1
ATOM 1295 N N . ARG A 1 171 ? -16.185 16.174 3.038 1.00 93.12 171 ARG A N 1
ATOM 1296 C CA . ARG A 1 171 ? -16.612 17.045 4.134 1.00 93.12 171 ARG A CA 1
ATOM 1297 C C . ARG A 1 171 ? -17.159 16.236 5.309 1.00 93.12 171 ARG A C 1
ATOM 1299 O O . ARG A 1 171 ? -16.794 16.517 6.446 1.00 93.12 171 ARG A O 1
ATOM 1306 N N . ASP A 1 172 ? -17.989 15.234 5.044 1.00 94.81 172 ASP A N 1
ATOM 1307 C CA . ASP A 1 172 ? -18.586 14.400 6.087 1.00 94.81 172 ASP A CA 1
ATOM 1308 C C . ASP A 1 172 ? -17.511 13.625 6.864 1.00 94.81 172 ASP A C 1
ATOM 1310 O O . ASP A 1 172 ? -17.516 13.635 8.095 1.00 94.81 172 ASP A O 1
ATOM 1314 N N . LEU A 1 173 ? -16.531 13.038 6.166 1.00 94.25 173 LEU A N 1
ATOM 1315 C CA . LEU A 1 173 ? -15.397 12.356 6.798 1.00 94.25 173 LEU A CA 1
ATOM 1316 C C . LEU A 1 173 ? -14.510 13.321 7.588 1.00 94.25 173 LEU A C 1
ATOM 1318 O O . LEU A 1 173 ? -14.099 12.993 8.698 1.00 94.25 173 LEU A O 1
ATOM 1322 N N . ALA A 1 174 ? -14.253 14.523 7.070 1.00 93.94 174 ALA A N 1
ATOM 1323 C CA . ALA A 1 174 ? -13.494 15.543 7.794 1.00 93.94 174 ALA A CA 1
ATOM 1324 C C . ALA A 1 174 ? -14.215 16.029 9.068 1.00 93.94 174 ALA A C 1
ATOM 1326 O O . ALA A 1 174 ? -13.567 16.433 10.025 1.00 93.94 174 ALA A O 1
ATOM 1327 N N . HIS A 1 175 ? -15.552 15.983 9.115 1.00 94.00 175 HIS A N 1
ATOM 1328 C CA . HIS A 1 175 ? -16.312 16.305 10.330 1.00 94.00 175 HIS A CA 1
ATOM 1329 C C . HIS A 1 175 ? -16.353 15.163 11.350 1.00 94.00 175 HIS A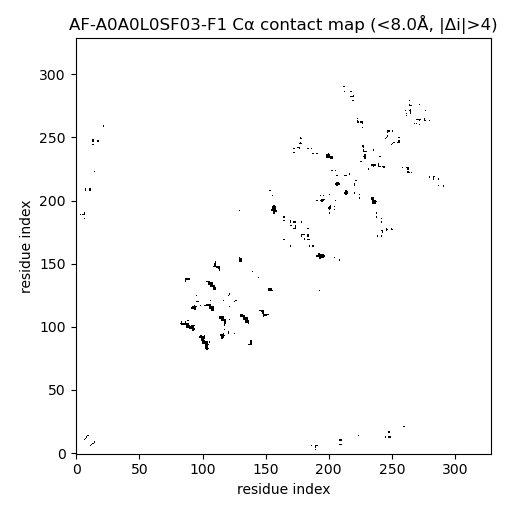 C 1
ATOM 1331 O O . HIS A 1 175 ? -16.456 15.423 12.546 1.00 94.00 175 HIS A O 1
ATOM 1337 N N . GLN A 1 176 ? -16.314 13.913 10.888 1.00 93.31 176 GLN A N 1
ATOM 1338 C CA . GLN A 1 176 ? -16.384 12.724 11.746 1.00 93.31 176 GLN A CA 1
ATOM 1339 C C . GLN A 1 176 ? -15.012 12.273 12.259 1.00 93.31 176 GLN A C 1
ATOM 1341 O O . GLN A 1 176 ? -14.935 11.423 13.143 1.00 93.31 176 GLN A O 1
ATOM 1346 N N . THR A 1 177 ? -13.931 12.815 11.702 1.00 94.56 177 THR A N 1
ATOM 1347 C CA . THR A 1 177 ? -12.560 12.393 11.994 1.00 94.56 177 THR A CA 1
ATOM 1348 C C . THR A 1 177 ? -11.678 13.587 12.329 1.00 94.56 177 THR A C 1
ATOM 1350 O O . THR A 1 177 ? -12.059 14.742 12.173 1.00 94.56 177 THR A O 1
ATOM 1353 N N . HIS A 1 178 ? -10.468 13.312 12.801 1.00 92.12 178 HIS A N 1
ATOM 1354 C CA . HIS A 1 178 ? -9.495 14.333 13.187 1.00 92.12 178 HIS A CA 1
ATOM 1355 C C . HIS A 1 178 ? -8.658 14.849 11.996 1.00 92.12 178 HIS A C 1
ATOM 1357 O O . HIS A 1 178 ? -7.600 15.454 12.194 1.00 92.12 178 HIS A O 1
ATOM 1363 N N . PHE A 1 179 ? -9.083 14.575 10.759 1.00 92.81 179 PHE A N 1
ATOM 1364 C CA . PHE A 1 179 ? -8.376 14.955 9.536 1.00 92.81 179 PHE A CA 1
ATOM 1365 C C . PHE A 1 179 ? -9.042 16.133 8.828 1.00 92.81 179 PHE A C 1
ATOM 1367 O O . PHE A 1 179 ? -10.263 16.277 8.839 1.00 92.81 179 PHE A O 1
ATOM 1374 N N . ASP A 1 180 ? -8.233 16.962 8.171 1.00 93.81 180 ASP A N 1
ATOM 1375 C CA . ASP A 1 180 ? -8.742 18.001 7.280 1.00 93.81 180 ASP A CA 1
ATOM 1376 C C . ASP A 1 180 ? -9.082 17.448 5.881 1.00 93.81 180 ASP A C 1
ATOM 1378 O O . ASP A 1 180 ? -8.759 16.314 5.525 1.00 93.81 180 ASP A O 1
ATOM 1382 N N . GLN A 1 181 ? -9.756 18.253 5.057 1.00 92.88 181 GLN A N 1
ATOM 1383 C CA . GLN A 1 181 ? -10.206 17.824 3.726 1.00 92.88 181 GLN A CA 1
ATOM 1384 C C . GLN A 1 181 ? -9.047 17.422 2.799 1.00 92.88 181 GLN A C 1
ATOM 1386 O O . GLN A 1 181 ? -9.203 16.506 1.991 1.00 92.88 181 GLN A O 1
ATOM 1391 N N . LEU A 1 182 ? -7.889 18.079 2.924 1.00 89.31 182 LEU A N 1
ATOM 1392 C CA . LEU A 1 182 ? -6.718 17.807 2.093 1.00 89.31 182 LEU A CA 1
ATOM 1393 C C . LEU A 1 182 ? -6.065 16.478 2.492 1.00 89.31 182 LEU A C 1
ATOM 1395 O O . LEU A 1 182 ? -5.622 15.712 1.636 1.00 89.31 182 LEU A O 1
ATOM 1399 N N . GLU A 1 183 ? -6.032 16.186 3.789 1.00 90.56 183 GLU A N 1
ATOM 1400 C CA . GLU A 1 183 ? -5.585 14.908 4.330 1.00 90.56 183 GLU A CA 1
ATOM 1401 C C . GLU A 1 183 ? -6.506 13.769 3.889 1.00 90.56 183 GLU A C 1
ATOM 1403 O O . GLU A 1 183 ? -6.003 12.738 3.446 1.00 90.56 183 GLU A O 1
ATOM 1408 N N . ILE A 1 184 ? -7.831 13.957 3.926 1.00 92.31 184 ILE A N 1
ATOM 1409 C CA . ILE A 1 184 ? -8.798 12.963 3.432 1.00 92.31 184 ILE A CA 1
ATOM 1410 C C . ILE A 1 184 ? -8.573 12.665 1.945 1.00 92.31 184 ILE A C 1
ATOM 1412 O O . ILE A 1 184 ? -8.508 11.500 1.552 1.00 92.31 184 ILE A O 1
ATOM 1416 N N . GLU A 1 185 ? -8.408 13.693 1.112 1.00 88.94 185 GLU A N 1
ATOM 1417 C CA . GLU A 1 185 ? -8.140 13.511 -0.318 1.00 88.94 185 GLU A CA 1
ATOM 1418 C C . GLU A 1 185 ? -6.812 12.769 -0.556 1.00 88.94 185 GLU A C 1
ATOM 1420 O O . GLU A 1 185 ? -6.743 11.820 -1.345 1.00 88.94 185 GLU A O 1
ATOM 1425 N N . ALA A 1 186 ? -5.763 13.128 0.191 1.00 86.44 186 ALA A N 1
ATOM 1426 C CA . ALA A 1 186 ? -4.470 12.454 0.121 1.00 86.44 186 ALA A CA 1
ATOM 1427 C C . ALA A 1 186 ? -4.533 10.989 0.589 1.00 86.44 186 ALA A C 1
ATOM 1429 O O . ALA A 1 186 ? -3.853 10.134 0.011 1.00 86.44 186 ALA A O 1
ATOM 1430 N N . LEU A 1 187 ? -5.335 10.687 1.614 1.00 88.12 187 LEU A N 1
ATOM 1431 C CA . LEU A 1 187 ? -5.588 9.323 2.077 1.00 88.12 187 LEU A CA 1
ATOM 1432 C C . LEU A 1 187 ? -6.358 8.525 1.025 1.00 88.12 187 LEU A C 1
ATOM 1434 O O . LEU A 1 187 ? -6.022 7.369 0.780 1.00 88.12 187 LEU A O 1
ATOM 1438 N N . TYR A 1 188 ? -7.330 9.133 0.344 1.00 87.88 188 TYR A N 1
ATOM 1439 C CA . TYR A 1 188 ? -8.094 8.459 -0.704 1.00 87.88 188 TYR A CA 1
ATOM 1440 C C . TYR A 1 188 ? -7.227 8.066 -1.906 1.00 87.88 188 TYR A C 1
ATOM 1442 O O . TYR A 1 188 ? -7.307 6.945 -2.412 1.00 87.88 188 TYR A O 1
ATOM 1450 N N . GLU A 1 189 ? -6.321 8.947 -2.335 1.00 82.38 189 GLU A N 1
ATOM 1451 C CA . GLU A 1 189 ? -5.364 8.638 -3.406 1.00 82.38 189 GLU A CA 1
ATOM 1452 C C . GLU A 1 189 ? -4.440 7.461 -3.084 1.00 82.38 189 GLU A C 1
ATOM 1454 O O . GLU A 1 189 ? -3.981 6.737 -3.977 1.00 82.38 189 GLU A O 1
ATOM 1459 N N . GLN A 1 190 ? -4.150 7.267 -1.803 1.00 80.19 190 GLN A N 1
ATOM 1460 C CA . GLN A 1 190 ? -3.341 6.156 -1.335 1.00 80.19 190 GLN A CA 1
ATOM 1461 C C . GLN A 1 190 ? -4.193 4.898 -1.125 1.00 80.19 190 GLN A C 1
ATOM 1463 O O . GLN A 1 190 ? -3.752 3.812 -1.493 1.00 80.19 190 GLN A O 1
ATOM 1468 N N . PHE A 1 191 ? -5.432 5.031 -0.653 1.00 85.44 191 PHE A N 1
ATOM 1469 C CA . PHE A 1 191 ? -6.400 3.937 -0.566 1.00 85.44 191 PHE A CA 1
ATOM 1470 C C . PHE A 1 191 ? -6.596 3.262 -1.925 1.00 85.44 191 PHE A C 1
ATOM 1472 O O . PHE A 1 191 ? -6.454 2.047 -2.029 1.00 85.44 191 PHE A O 1
ATOM 1479 N N . LYS A 1 192 ? -6.772 4.042 -3.001 1.00 82.88 192 LYS A N 1
ATOM 1480 C CA . LYS A 1 192 ? -6.880 3.522 -4.380 1.00 82.88 192 LYS A CA 1
ATOM 1481 C C . LYS A 1 192 ? -5.671 2.703 -4.841 1.00 82.88 192 LYS A C 1
ATOM 1483 O O . LYS A 1 192 ? -5.777 1.923 -5.781 1.00 82.88 192 LYS A O 1
ATOM 1488 N N . SER A 1 193 ? -4.507 2.884 -4.215 1.00 78.69 193 SER A N 1
ATOM 1489 C CA . SER A 1 193 ? -3.311 2.095 -4.532 1.00 78.69 193 SER A CA 1
ATOM 1490 C C . SER A 1 193 ? -3.308 0.703 -3.894 1.00 78.69 193 SER A C 1
ATOM 1492 O O . SER A 1 193 ? -2.543 -0.157 -4.325 1.00 78.69 193 SER A O 1
ATOM 1494 N N . LEU A 1 194 ? -4.176 0.465 -2.908 1.00 79.12 194 LEU A N 1
ATOM 1495 C CA . LEU A 1 194 ? -4.321 -0.812 -2.205 1.00 79.12 194 LEU A CA 1
ATOM 1496 C C . LEU A 1 194 ? -5.681 -1.471 -2.464 1.00 79.12 194 LEU A C 1
ATOM 1498 O O . LEU A 1 194 ? -5.766 -2.695 -2.497 1.00 79.12 194 LEU A O 1
ATOM 1502 N N . ALA A 1 195 ? -6.737 -0.685 -2.676 1.00 83.25 195 ALA A N 1
ATOM 1503 C CA . ALA A 1 195 ? -8.075 -1.188 -2.952 1.00 83.25 195 ALA A CA 1
ATOM 1504 C C . ALA A 1 195 ? -8.106 -1.920 -4.302 1.00 83.25 195 ALA A C 1
ATOM 1506 O O . ALA A 1 195 ? -7.963 -1.323 -5.373 1.00 83.25 195 ALA A O 1
ATOM 1507 N N . THR A 1 196 ? -8.249 -3.241 -4.232 1.00 79.69 196 THR A N 1
ATOM 1508 C CA . THR A 1 196 ? -8.326 -4.146 -5.392 1.00 79.69 196 THR A CA 1
ATOM 1509 C C . THR A 1 196 ? -9.758 -4.571 -5.701 1.00 79.69 196 THR A C 1
ATOM 1511 O O . THR A 1 196 ? -10.023 -5.027 -6.810 1.00 79.69 196 THR A O 1
ATOM 1514 N N . SER A 1 197 ? -10.667 -4.409 -4.735 1.00 79.38 197 SER A N 1
ATOM 1515 C CA . SER A 1 197 ? -12.092 -4.728 -4.821 1.00 79.38 197 SER A CA 1
ATOM 1516 C C . SER A 1 197 ? -12.920 -3.442 -4.847 1.00 79.38 197 SER A C 1
ATOM 1518 O O . SER A 1 197 ? -12.486 -2.414 -4.324 1.00 79.38 197 SER A O 1
ATOM 1520 N N . GLU A 1 198 ? -14.134 -3.501 -5.402 1.00 78.25 198 GLU A N 1
ATOM 1521 C CA . GLU A 1 198 ? -15.116 -2.407 -5.297 1.00 78.25 198 GLU A CA 1
ATOM 1522 C C . GLU A 1 198 ? -15.497 -2.125 -3.835 1.00 78.25 198 GLU A C 1
ATOM 1524 O O . GLU A 1 198 ? -15.767 -0.981 -3.474 1.00 78.25 198 GLU A O 1
ATOM 1529 N N . HIS A 1 199 ? -15.451 -3.159 -2.990 1.00 79.19 199 HIS A N 1
ATOM 1530 C CA . HIS A 1 199 ? -15.739 -3.076 -1.557 1.00 79.19 199 HIS A CA 1
ATOM 1531 C C . HIS A 1 199 ? -14.572 -2.488 -0.741 1.00 79.19 199 HIS A C 1
ATOM 1533 O O . HIS A 1 199 ? -14.769 -2.040 0.381 1.00 79.19 199 HIS A O 1
ATOM 1539 N N . GLY A 1 200 ? -13.363 -2.409 -1.314 1.00 87.00 200 GLY A N 1
ATOM 1540 C CA . GLY A 1 200 ? -12.207 -1.769 -0.685 1.00 87.00 200 GLY A CA 1
ATOM 1541 C C . GLY A 1 200 ? -10.953 -2.638 -0.654 1.00 87.00 200 GLY A C 1
ATOM 1542 O O . GLY A 1 200 ? -10.608 -3.300 -1.639 1.00 87.00 200 GLY A O 1
ATOM 1543 N N . ILE A 1 201 ? -10.217 -2.584 0.459 1.00 89.69 201 ILE A N 1
ATOM 1544 C CA . ILE A 1 201 ? -8.977 -3.349 0.653 1.00 89.69 201 ILE A CA 1
ATOM 1545 C C . ILE A 1 201 ? -9.337 -4.715 1.250 1.00 89.69 201 ILE A C 1
ATOM 1547 O O . ILE A 1 201 ? -9.724 -4.767 2.413 1.00 89.69 201 ILE A O 1
ATOM 1551 N N . PRO A 1 202 ? -9.204 -5.829 0.512 1.00 90.12 202 PRO A N 1
ATOM 1552 C CA . PRO A 1 202 ? -9.478 -7.149 1.070 1.00 90.12 202 PRO A CA 1
ATOM 1553 C C . PRO A 1 202 ? -8.401 -7.550 2.083 1.00 90.12 202 PRO A C 1
ATOM 1555 O O . PRO A 1 202 ? -7.235 -7.156 1.961 1.00 90.12 202 PRO A O 1
ATOM 1558 N N . LYS A 1 203 ? -8.766 -8.425 3.026 1.00 88.69 203 LYS A N 1
ATOM 1559 C CA . LYS A 1 203 ? -7.852 -8.946 4.055 1.00 88.69 203 LYS A CA 1
ATOM 1560 C C . LYS A 1 203 ? -6.519 -9.473 3.520 1.00 88.69 203 LYS A C 1
ATOM 1562 O O . LYS A 1 203 ? -5.476 -9.167 4.083 1.00 88.69 203 LYS A O 1
ATOM 1567 N N . SER A 1 204 ? -6.526 -10.191 2.398 1.00 86.31 204 SER A N 1
ATOM 1568 C CA . SER A 1 204 ? -5.298 -10.724 1.790 1.00 86.31 204 SER A CA 1
ATOM 1569 C C . SER A 1 204 ? -4.320 -9.631 1.345 1.00 86.31 204 SER A C 1
ATOM 1571 O O . SER A 1 204 ? -3.108 -9.786 1.482 1.00 86.31 204 SER A O 1
ATOM 1573 N N . VAL A 1 205 ? -4.831 -8.509 0.829 1.00 84.75 205 VAL A N 1
ATOM 1574 C CA . VAL A 1 205 ? -4.001 -7.362 0.433 1.00 84.75 205 VAL A CA 1
ATOM 1575 C C . VAL A 1 205 ? -3.518 -6.606 1.663 1.00 84.75 205 VAL A C 1
ATOM 1577 O O . VAL A 1 205 ? -2.371 -6.159 1.690 1.00 84.75 205 VAL A O 1
ATOM 1580 N N . PHE A 1 206 ? -4.364 -6.490 2.688 1.00 83.88 206 PHE A N 1
ATOM 1581 C CA . PHE A 1 206 ? -3.960 -5.920 3.967 1.00 83.88 206 PHE A CA 1
ATOM 1582 C C . PHE A 1 206 ? -2.799 -6.714 4.584 1.00 83.88 206 PHE A C 1
ATOM 1584 O O . PHE A 1 206 ? -1.759 -6.128 4.872 1.00 83.88 206 PHE A O 1
ATOM 1591 N N . GLU A 1 207 ? -2.918 -8.039 4.685 1.00 80.69 207 GLU A N 1
ATOM 1592 C CA . GLU A 1 207 ? -1.853 -8.935 5.159 1.00 80.69 207 GLU A CA 1
ATOM 1593 C C . GLU A 1 207 ? -0.573 -8.768 4.327 1.00 80.69 207 GLU A C 1
ATOM 1595 O O . GLU A 1 207 ? 0.499 -8.520 4.875 1.00 80.69 207 GLU A O 1
ATOM 1600 N N . GLN A 1 208 ? -0.680 -8.768 2.995 1.00 77.75 208 GLN A N 1
ATOM 1601 C CA . GLN A 1 208 ? 0.470 -8.546 2.116 1.00 77.75 208 GLN A CA 1
ATOM 1602 C C . GLN A 1 208 ? 1.151 -7.184 2.359 1.00 77.75 208 GLN A C 1
ATOM 1604 O O . GLN A 1 208 ? 2.374 -7.071 2.242 1.00 77.75 208 GLN A O 1
ATOM 1609 N N . SER A 1 209 ? 0.382 -6.151 2.716 1.00 74.81 209 SER A N 1
ATOM 1610 C CA . SER A 1 209 ? 0.905 -4.808 2.998 1.00 74.81 209 SER A CA 1
ATOM 1611 C C . SER A 1 209 ? 1.683 -4.708 4.317 1.00 74.81 209 SER A C 1
ATOM 1613 O O . SER A 1 209 ? 2.487 -3.789 4.475 1.00 74.81 209 SER A O 1
ATOM 1615 N N . LEU A 1 2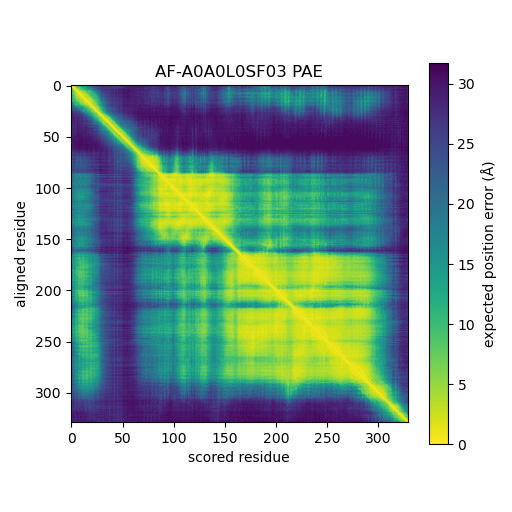10 ? 1.511 -5.671 5.231 1.00 71.06 210 LEU A N 1
ATOM 1616 C CA . LEU A 1 210 ? 2.280 -5.766 6.477 1.00 71.06 210 LEU A CA 1
ATOM 1617 C C . LEU A 1 210 ? 3.677 -6.378 6.279 1.00 71.06 210 LEU A C 1
ATOM 1619 O O . LEU A 1 210 ? 4.476 -6.405 7.217 1.00 71.06 210 LEU A O 1
ATOM 1623 N N . GLY A 1 211 ? 3.997 -6.840 5.065 1.00 69.12 211 GLY A N 1
ATOM 1624 C CA . GLY A 1 211 ? 5.289 -7.446 4.755 1.00 69.12 211 GLY A CA 1
ATOM 1625 C C . GLY A 1 211 ? 5.499 -8.740 5.555 1.00 69.12 211 GLY A C 1
ATOM 1626 O O . GLY A 1 211 ? 4.566 -9.538 5.631 1.00 69.12 211 GLY A O 1
ATOM 1627 N N . PRO A 1 212 ? 6.681 -8.960 6.168 1.00 63.59 212 PRO A N 1
ATOM 1628 C CA . PRO A 1 212 ? 6.959 -10.164 6.956 1.00 63.59 212 PRO A CA 1
ATOM 1629 C C . PRO A 1 212 ? 5.912 -10.453 8.040 1.00 63.59 212 PRO A C 1
ATOM 1631 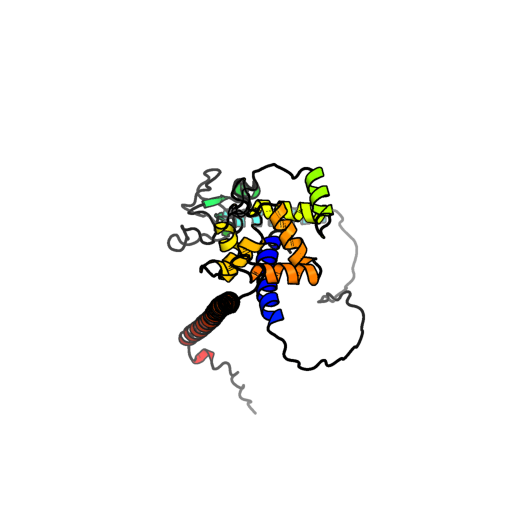O O . PRO A 1 212 ? 5.529 -11.600 8.228 1.00 63.59 212 PRO A O 1
ATOM 1634 N N . LEU A 1 213 ? 5.362 -9.408 8.672 1.00 62.78 213 LEU A N 1
ATOM 1635 C CA . LEU A 1 213 ? 4.354 -9.534 9.734 1.00 62.78 213 LEU A CA 1
ATOM 1636 C C . LEU A 1 213 ? 3.006 -10.101 9.254 1.00 62.78 213 LEU A C 1
ATOM 1638 O O . LEU A 1 213 ? 2.201 -10.533 10.075 1.00 62.78 213 LEU A O 1
ATOM 1642 N N . GLY A 1 214 ? 2.731 -10.053 7.949 1.00 60.12 214 GLY A N 1
ATOM 1643 C CA . GLY A 1 214 ? 1.511 -10.601 7.356 1.00 60.12 214 GLY A CA 1
ATOM 1644 C C . GLY A 1 214 ? 1.721 -11.898 6.576 1.00 60.12 214 GLY A C 1
ATOM 1645 O O . GLY A 1 214 ? 0.764 -12.400 5.993 1.00 60.12 214 GLY A O 1
ATOM 1646 N N . LEU A 1 215 ? 2.948 -12.439 6.534 1.00 61.81 215 LEU A N 1
ATOM 1647 C CA . LEU A 1 215 ? 3.230 -13.715 5.865 1.00 61.81 215 LEU A CA 1
ATOM 1648 C C . LEU A 1 215 ? 2.743 -14.912 6.688 1.00 61.81 215 LEU A C 1
ATOM 1650 O O . LEU A 1 215 ? 2.256 -15.888 6.114 1.00 61.81 215 LEU A O 1
ATOM 1654 N N . GLU A 1 216 ? 2.824 -14.823 8.017 1.00 68.38 216 GLU A N 1
ATOM 1655 C CA . GLU A 1 216 ? 2.256 -15.814 8.924 1.00 68.38 216 GLU A CA 1
ATOM 1656 C C . GLU A 1 216 ? 0.939 -15.317 9.529 1.00 68.38 216 GLU A C 1
ATOM 1658 O O . GLU A 1 216 ? 0.820 -14.194 10.025 1.00 68.38 216 GLU A O 1
ATOM 1663 N N . LYS A 1 217 ? -0.084 -16.180 9.494 1.00 72.00 217 LYS A N 1
ATOM 1664 C CA . LYS A 1 217 ? -1.374 -15.892 10.125 1.00 72.00 217 LYS A CA 1
ATOM 1665 C C . LYS A 1 217 ? -1.183 -15.804 11.631 1.00 72.00 217 LYS A C 1
ATOM 1667 O O . LYS A 1 217 ? -0.941 -16.813 12.292 1.00 72.00 217 LYS A O 1
ATOM 1672 N N . ASN A 1 218 ? -1.341 -14.603 12.164 1.00 78.62 218 ASN A N 1
ATOM 1673 C CA . ASN A 1 218 ? -1.226 -14.328 13.582 1.00 78.62 218 ASN A CA 1
ATOM 1674 C C . ASN A 1 218 ? -2.513 -13.660 14.083 1.00 78.62 218 ASN A C 1
ATOM 1676 O O . ASN A 1 218 ? -3.059 -12.781 13.418 1.00 78.62 218 ASN A O 1
ATOM 1680 N N . LEU A 1 219 ? -2.957 -14.036 15.286 1.00 84.88 219 LEU A N 1
ATOM 1681 C CA . LEU A 1 219 ? -4.097 -13.412 15.959 1.00 84.88 219 LEU A CA 1
ATOM 1682 C C . LEU A 1 219 ? -3.934 -11.885 16.052 1.00 84.88 219 LEU A C 1
ATOM 1684 O O . LEU A 1 219 ? -4.913 -11.168 15.902 1.00 84.88 219 LEU A O 1
ATOM 1688 N N . ILE A 1 220 ? -2.712 -11.370 16.230 1.00 81.38 220 ILE A N 1
ATOM 1689 C CA . ILE A 1 220 ? -2.455 -9.922 16.226 1.00 81.38 220 ILE A CA 1
ATOM 1690 C C . ILE A 1 220 ? -2.867 -9.293 14.889 1.00 81.38 220 ILE A C 1
ATOM 1692 O O . ILE A 1 220 ? -3.572 -8.288 14.876 1.00 81.38 220 ILE A O 1
ATOM 1696 N N . THR A 1 221 ? -2.478 -9.900 13.769 1.00 80.38 221 THR A N 1
ATOM 1697 C CA . THR A 1 221 ? -2.825 -9.423 12.424 1.00 80.38 221 THR A CA 1
ATOM 1698 C C . THR A 1 221 ? -4.334 -9.480 12.189 1.00 80.38 221 THR A C 1
ATOM 1700 O O . THR A 1 221 ? -4.909 -8.521 11.672 1.00 80.38 221 THR A O 1
ATOM 1703 N N . ASP A 1 222 ? -4.993 -10.545 12.656 1.00 86.62 222 ASP A N 1
ATOM 1704 C CA . ASP A 1 222 ? -6.453 -10.677 12.605 1.00 86.62 222 ASP A CA 1
ATOM 1705 C C . ASP A 1 222 ? -7.161 -9.579 13.410 1.00 86.62 222 ASP A C 1
ATOM 1707 O O . ASP A 1 222 ? -8.127 -8.988 12.927 1.00 86.62 222 ASP A O 1
ATOM 1711 N N . ARG A 1 223 ? -6.670 -9.270 14.618 1.00 86.44 223 ARG A N 1
ATOM 1712 C CA . ARG A 1 223 ? -7.242 -8.218 15.472 1.00 86.44 223 ARG A CA 1
ATOM 1713 C C . ARG A 1 223 ? -7.028 -6.823 14.905 1.00 86.44 223 ARG A C 1
ATOM 1715 O O . ARG A 1 223 ? -7.919 -5.989 15.020 1.00 86.44 223 ARG A O 1
ATOM 1722 N N . ILE A 1 224 ? -5.886 -6.564 14.273 1.00 84.62 224 ILE A N 1
ATOM 1723 C CA . ILE A 1 224 ? -5.655 -5.283 13.599 1.00 84.62 224 ILE A CA 1
ATOM 1724 C C . ILE A 1 224 ? -6.577 -5.149 12.386 1.00 84.62 224 ILE A C 1
ATOM 1726 O O . ILE A 1 224 ? -7.123 -4.073 12.166 1.00 84.62 224 ILE A O 1
ATOM 1730 N N . PHE A 1 225 ? -6.784 -6.218 11.616 1.00 87.81 225 PHE A N 1
ATOM 1731 C CA . PHE A 1 225 ? -7.734 -6.176 10.508 1.00 87.81 225 PHE A CA 1
ATOM 1732 C C . PHE A 1 225 ? -9.156 -5.882 11.009 1.00 87.81 225 PHE A C 1
ATOM 1734 O O . PHE A 1 225 ? -9.778 -4.938 10.534 1.00 87.81 225 PHE A O 1
ATOM 1741 N N . ALA A 1 226 ? -9.617 -6.605 12.036 1.00 88.69 226 ALA A N 1
ATOM 1742 C CA . ALA A 1 226 ? -10.928 -6.401 12.661 1.00 88.69 226 ALA A CA 1
ATOM 1743 C C . ALA A 1 226 ? -11.097 -5.021 13.326 1.00 88.69 226 ALA A C 1
ATOM 1745 O O . ALA A 1 226 ? -12.217 -4.576 13.550 1.00 88.69 226 ALA A O 1
ATOM 1746 N N . PHE A 1 227 ? -10.000 -4.336 13.663 1.00 88.62 227 PHE A N 1
ATOM 1747 C CA . PHE A 1 227 ? -10.054 -2.954 14.139 1.00 88.62 227 PHE A CA 1
ATOM 1748 C C . PHE A 1 227 ? -10.475 -1.977 13.031 1.00 88.62 227 PHE A C 1
ATOM 1750 O O . PHE A 1 227 ? -11.142 -0.985 13.321 1.00 88.62 227 PHE A O 1
ATOM 1757 N N . PHE A 1 228 ? -10.079 -2.241 11.784 1.00 90.00 228 PHE A N 1
ATOM 1758 C CA . PHE A 1 228 ? -10.488 -1.431 10.640 1.00 90.00 228 PHE A CA 1
ATOM 1759 C C . PHE A 1 228 ? -11.824 -1.902 10.055 1.00 90.00 228 PHE A C 1
ATOM 1761 O O . PHE A 1 228 ? -12.676 -1.061 9.819 1.00 90.00 228 PHE A O 1
ATOM 1768 N N . ASP A 1 229 ? -12.008 -3.207 9.855 1.00 92.69 229 ASP A N 1
ATOM 1769 C CA . ASP A 1 229 ? -13.226 -3.827 9.304 1.00 92.69 229 ASP A CA 1
ATOM 1770 C C . ASP A 1 229 ? -14.365 -3.824 10.344 1.00 92.69 229 ASP A C 1
ATOM 1772 O O . ASP A 1 229 ? -14.521 -4.764 11.134 1.00 92.69 229 ASP A O 1
ATOM 1776 N N . ALA A 1 230 ? -15.110 -2.717 10.399 1.00 88.44 230 ALA A N 1
ATOM 1777 C CA . ALA A 1 230 ? -16.107 -2.443 11.430 1.00 88.44 230 ALA A CA 1
ATOM 1778 C C . ALA A 1 230 ? -17.461 -3.090 11.120 1.00 88.44 230 ALA A C 1
ATOM 1780 O O . ALA A 1 230 ? -18.226 -3.369 12.048 1.00 88.44 230 ALA A O 1
ATOM 1781 N N . ASP A 1 231 ? -17.770 -3.303 9.839 1.00 91.38 231 ASP A N 1
ATOM 1782 C CA . ASP A 1 231 ? -18.968 -4.019 9.401 1.00 91.38 231 ASP A CA 1
ATOM 1783 C C . ASP A 1 231 ? -18.756 -5.534 9.209 1.00 91.38 231 ASP A C 1
ATOM 1785 O O . ASP A 1 231 ? -19.735 -6.273 9.058 1.00 91.38 231 ASP A O 1
ATOM 1789 N N . HIS A 1 232 ? -17.513 -6.007 9.348 1.00 91.25 232 HIS A N 1
ATOM 1790 C CA . HIS A 1 232 ? -17.109 -7.410 9.265 1.00 91.25 232 HIS A CA 1
ATOM 1791 C C . HIS A 1 232 ? -17.379 -8.035 7.889 1.00 91.25 232 HIS A C 1
ATOM 1793 O O . HIS A 1 232 ? -17.672 -9.235 7.787 1.00 91.25 232 HIS A O 1
ATOM 1799 N N . ASP A 1 233 ? -17.285 -7.235 6.824 1.00 92.31 233 ASP A N 1
ATOM 1800 C CA . ASP A 1 233 ? -17.481 -7.681 5.444 1.00 92.31 233 ASP A CA 1
ATOM 1801 C C . ASP A 1 233 ? -16.216 -8.314 4.818 1.00 92.31 233 ASP A C 1
ATOM 1803 O O . ASP A 1 233 ? -16.239 -8.813 3.681 1.00 92.31 233 ASP A O 1
ATOM 1807 N N . GLY A 1 234 ? -15.107 -8.356 5.568 1.00 91.75 234 GLY A N 1
ATOM 1808 C CA . GLY A 1 234 ? -13.830 -8.918 5.127 1.00 91.75 234 GLY A CA 1
ATOM 1809 C C . GLY A 1 234 ? -13.026 -7.993 4.208 1.00 91.75 234 GLY A C 1
ATOM 1810 O O . GLY A 1 234 ? -11.996 -8.413 3.654 1.00 91.75 234 GLY A O 1
ATOM 1811 N N . HIS A 1 235 ? -13.469 -6.749 4.054 1.00 93.19 235 HIS A N 1
ATOM 1812 C CA . HIS A 1 235 ? -12.790 -5.661 3.377 1.00 93.19 235 HIS A CA 1
ATOM 1813 C C . HIS A 1 235 ? -12.642 -4.478 4.336 1.00 93.19 235 HIS A C 1
ATOM 1815 O O . HIS A 1 235 ? -13.260 -4.396 5.382 1.00 93.19 235 HIS A O 1
ATOM 1821 N N . ILE A 1 236 ? -11.734 -3.570 3.997 1.00 91.94 236 ILE A N 1
ATOM 1822 C CA . ILE A 1 236 ? -11.635 -2.277 4.662 1.00 91.94 236 ILE A CA 1
ATOM 1823 C C . ILE A 1 236 ? -12.081 -1.243 3.643 1.00 91.94 236 ILE A C 1
ATOM 1825 O O . ILE A 1 236 ? -11.371 -0.982 2.658 1.00 91.94 236 ILE A O 1
ATOM 1829 N N . ALA A 1 237 ? -13.252 -0.660 3.869 1.00 93.00 237 ALA A N 1
ATOM 1830 C CA . ALA A 1 237 ? -13.767 0.436 3.073 1.00 93.00 237 ALA A CA 1
ATOM 1831 C C . ALA A 1 237 ? -13.010 1.740 3.380 1.00 93.00 237 ALA A C 1
ATOM 1833 O O . ALA A 1 237 ? -12.336 1.901 4.400 1.00 93.00 237 ALA A O 1
ATOM 1834 N N . PHE A 1 238 ? -13.119 2.732 2.491 1.00 91.88 238 PHE A N 1
ATOM 1835 C CA . PHE A 1 238 ? -12.427 4.007 2.700 1.00 91.88 238 PHE A CA 1
ATOM 1836 C C . PHE A 1 238 ? -12.839 4.731 4.002 1.00 91.88 238 PHE A C 1
ATOM 1838 O O . PHE A 1 238 ? -11.942 5.157 4.730 1.00 91.88 238 PHE A O 1
ATOM 1845 N N . PRO A 1 239 ? -14.139 4.859 4.353 1.00 93.31 239 PRO A N 1
ATOM 1846 C CA . PRO A 1 239 ? -14.550 5.484 5.614 1.00 93.31 239 PRO A CA 1
ATOM 1847 C C . PRO A 1 239 ? -13.968 4.793 6.850 1.00 93.31 239 PRO A C 1
ATOM 1849 O O . PRO A 1 239 ? -13.525 5.462 7.780 1.00 93.31 239 PRO A O 1
ATOM 1852 N N . GLU A 1 240 ? -13.925 3.464 6.831 1.00 93.50 240 GLU A N 1
ATOM 1853 C CA . GLU A 1 240 ? -13.394 2.630 7.906 1.00 93.50 240 GLU A CA 1
ATOM 1854 C C . GLU A 1 240 ? -11.890 2.818 8.091 1.00 93.50 240 GLU A C 1
ATOM 1856 O O . GLU A 1 240 ? -11.414 3.042 9.207 1.00 93.50 240 GLU A O 1
ATOM 1861 N N . LEU A 1 241 ? -11.141 2.837 6.983 1.00 90.75 241 LEU A N 1
ATOM 1862 C CA . LEU A 1 241 ? -9.710 3.118 7.015 1.00 90.75 241 LEU A CA 1
ATOM 1863 C C . LEU A 1 241 ? -9.429 4.485 7.648 1.00 90.75 241 LEU A C 1
ATOM 1865 O O . LEU A 1 241 ? -8.554 4.608 8.507 1.00 90.75 241 LEU A O 1
ATOM 1869 N N . VAL A 1 242 ? -10.166 5.519 7.231 1.00 92.12 242 VAL A N 1
ATOM 1870 C CA . VAL A 1 242 ? -9.991 6.880 7.754 1.00 92.12 242 VAL A CA 1
ATOM 1871 C C . VAL A 1 242 ? -10.374 6.946 9.233 1.00 92.12 242 VAL A C 1
ATOM 1873 O O . VAL A 1 242 ? -9.639 7.553 10.012 1.00 92.12 242 VAL A O 1
ATOM 1876 N N . ALA A 1 243 ? -11.473 6.310 9.644 1.00 91.19 243 ALA A N 1
ATOM 1877 C CA . ALA A 1 243 ? -11.894 6.268 11.042 1.00 91.19 243 ALA A CA 1
ATOM 1878 C C . ALA A 1 243 ? -10.833 5.598 11.931 1.00 91.19 243 ALA A C 1
ATOM 1880 O O . ALA A 1 243 ? -10.418 6.174 12.941 1.00 91.19 243 ALA A O 1
ATOM 1881 N N . GLY A 1 244 ? -10.312 4.439 11.516 1.00 87.88 244 GLY A N 1
ATOM 1882 C CA . GLY A 1 244 ? -9.247 3.744 12.238 1.00 87.88 244 GLY A CA 1
ATOM 1883 C C . GLY A 1 244 ? -7.958 4.572 12.325 1.00 87.88 244 GLY A C 1
ATOM 1884 O O . GLY A 1 244 ? -7.394 4.745 13.409 1.00 87.88 244 GLY A O 1
ATOM 1885 N N . LEU A 1 245 ? -7.519 5.172 11.211 1.00 87.50 245 LEU A N 1
ATOM 1886 C CA . LEU A 1 245 ? -6.345 6.056 11.191 1.00 87.50 245 LEU A CA 1
ATOM 1887 C C . LEU A 1 245 ? -6.551 7.322 12.027 1.00 87.50 245 LEU A C 1
ATOM 1889 O O . LEU A 1 245 ? -5.597 7.825 12.622 1.00 87.50 245 LEU A O 1
ATOM 1893 N N . SER A 1 246 ? -7.783 7.827 12.107 1.00 90.81 246 SER A N 1
ATOM 1894 C CA . SER A 1 246 ? -8.101 8.998 12.917 1.00 90.81 246 SER A CA 1
ATOM 1895 C C . SER A 1 246 ? -7.790 8.728 14.378 1.00 90.81 246 SER A C 1
ATOM 1897 O O . SER A 1 246 ? -7.159 9.570 15.010 1.00 90.81 246 SER A O 1
ATOM 1899 N N . VAL A 1 247 ? -8.184 7.565 14.903 1.00 86.94 247 VAL A N 1
ATOM 1900 C CA . VAL A 1 247 ? -7.902 7.189 16.293 1.00 86.94 247 VAL A CA 1
ATOM 1901 C C . VAL A 1 247 ? -6.411 6.925 16.496 1.00 86.94 247 VAL A C 1
ATOM 1903 O O . VAL A 1 247 ? -5.806 7.462 17.426 1.00 86.94 247 VAL A O 1
ATOM 1906 N N . LEU A 1 248 ? -5.787 6.138 15.615 1.00 81.75 248 LEU A N 1
ATOM 1907 C CA . LEU A 1 248 ? -4.388 5.728 15.775 1.00 81.75 248 LEU A CA 1
ATOM 1908 C C . LEU A 1 248 ? -3.416 6.914 15.693 1.00 81.75 248 LEU A C 1
ATOM 1910 O O . LEU A 1 248 ? -2.526 7.052 16.538 1.00 81.75 248 LEU A O 1
ATOM 1914 N N . CYS A 1 249 ? -3.600 7.795 14.709 1.00 82.50 249 CYS A N 1
ATOM 1915 C CA . CYS A 1 249 ? -2.664 8.882 14.432 1.00 82.50 249 CYS A CA 1
ATOM 1916 C C . CYS A 1 249 ? -2.986 10.169 15.200 1.00 82.50 249 CYS A C 1
ATOM 1918 O O . CYS A 1 249 ? -2.061 10.849 15.644 1.00 82.50 249 CYS A O 1
ATOM 1920 N N . LYS A 1 250 ? -4.269 10.519 15.352 1.00 85.88 250 LYS A N 1
ATOM 1921 C CA . LYS A 1 250 ? -4.701 11.833 15.866 1.00 85.88 250 LYS A CA 1
ATOM 1922 C C . LYS A 1 250 ? -5.689 11.768 17.034 1.00 85.88 250 LYS A C 1
ATOM 1924 O O . LYS A 1 250 ? -6.031 12.811 17.581 1.00 85.88 250 LYS A O 1
ATOM 1929 N N . GLY A 1 251 ? -6.113 10.569 17.422 1.00 83.81 251 GLY A N 1
ATOM 1930 C CA . GLY A 1 251 ? -7.083 10.368 18.485 1.00 83.81 251 GLY A CA 1
ATOM 1931 C C . GLY A 1 251 ? -6.514 10.663 19.865 1.00 83.81 251 GLY A C 1
ATOM 1932 O O . GLY A 1 251 ? -5.302 10.604 20.118 1.00 83.81 251 GLY A O 1
ATOM 1933 N N . THR A 1 252 ? -7.430 10.950 20.775 1.00 89.25 252 THR A N 1
ATOM 1934 C CA . THR A 1 252 ? -7.164 11.122 22.198 1.00 89.25 252 THR A CA 1
ATOM 1935 C C . THR A 1 252 ? -6.766 9.799 22.857 1.00 89.25 252 THR A C 1
ATOM 1937 O O . THR A 1 252 ? -6.958 8.710 22.312 1.00 89.25 252 THR A O 1
ATOM 1940 N N . LEU A 1 253 ? -6.201 9.879 24.065 1.00 85.81 253 LEU A N 1
ATOM 1941 C CA . LEU A 1 253 ? -5.853 8.681 24.831 1.00 85.81 253 LEU A CA 1
ATOM 1942 C C . LEU A 1 253 ? -7.085 7.806 25.123 1.00 85.81 253 LEU A C 1
ATOM 1944 O O . LEU A 1 253 ? -6.979 6.587 25.072 1.00 85.81 253 LEU A O 1
ATOM 1948 N N . ASP A 1 254 ? -8.239 8.417 25.387 1.00 90.69 254 ASP A N 1
ATOM 1949 C CA . ASP A 1 254 ? -9.480 7.705 25.712 1.00 90.69 254 ASP A CA 1
ATOM 1950 C C . ASP A 1 254 ? -10.009 6.885 24.523 1.00 90.69 254 ASP A C 1
ATOM 1952 O O . ASP A 1 254 ? -10.328 5.702 24.657 1.00 90.69 254 ASP A O 1
ATOM 1956 N N . GLU A 1 255 ? -9.985 7.467 23.321 1.00 87.25 255 GLU A N 1
ATOM 1957 C CA . GLU A 1 255 ? -10.335 6.761 22.083 1.00 87.25 255 GLU A CA 1
ATOM 1958 C C . GLU A 1 255 ? -9.376 5.597 21.818 1.00 87.25 255 GLU A C 1
ATOM 1960 O O . GLU A 1 255 ? -9.809 4.495 21.473 1.00 87.25 255 GLU A O 1
ATOM 1965 N N . LYS A 1 256 ? -8.073 5.813 22.037 1.00 85.06 256 LYS A N 1
ATOM 1966 C CA . LYS A 1 256 ? -7.045 4.777 21.878 1.00 85.06 256 LYS A CA 1
ATOM 1967 C C . LYS A 1 256 ? -7.228 3.633 22.869 1.00 85.06 256 LYS A C 1
ATOM 1969 O O . LYS A 1 256 ? -7.147 2.481 22.459 1.00 85.06 256 LYS A O 1
ATOM 1974 N N . ILE A 1 257 ? -7.505 3.929 24.141 1.00 84.75 257 ILE A N 1
ATOM 1975 C CA . ILE A 1 257 ? -7.775 2.913 25.171 1.00 84.75 257 ILE A CA 1
ATOM 1976 C C . ILE A 1 257 ? -9.040 2.130 24.823 1.00 84.75 257 ILE A C 1
ATOM 1978 O O . ILE A 1 257 ? -9.026 0.904 24.876 1.00 84.75 257 ILE A O 1
ATOM 1982 N N . THR A 1 258 ? -10.107 2.817 24.415 1.00 87.12 258 THR A N 1
ATOM 1983 C CA . THR A 1 258 ? -11.367 2.175 24.016 1.00 87.12 258 THR A CA 1
ATOM 1984 C C . THR A 1 258 ? -11.151 1.209 22.853 1.00 87.12 258 THR A C 1
ATOM 1986 O O . THR A 1 258 ? -11.658 0.088 22.858 1.00 87.12 258 THR A O 1
ATOM 1989 N N . CYS A 1 259 ? -10.359 1.615 21.863 1.00 84.12 259 CYS A N 1
ATOM 1990 C CA . CYS A 1 259 ? -10.028 0.775 20.718 1.00 84.12 259 CYS A CA 1
ATOM 1991 C C . CYS A 1 259 ? -9.088 -0.376 21.082 1.00 84.12 259 CYS A C 1
ATOM 1993 O O . CYS A 1 259 ? -9.293 -1.494 20.620 1.00 84.12 259 CYS A O 1
ATOM 1995 N N . ALA A 1 260 ? -8.097 -0.135 21.942 1.00 83.19 260 ALA A N 1
ATOM 1996 C CA . ALA A 1 260 ? -7.219 -1.182 22.450 1.00 83.19 260 ALA A CA 1
ATOM 1997 C C . ALA A 1 260 ? -8.018 -2.240 23.218 1.00 83.19 260 ALA A C 1
ATOM 1999 O O . ALA A 1 260 ? -7.830 -3.426 22.979 1.00 83.19 260 ALA A O 1
ATOM 2000 N N . PHE A 1 261 ? -8.960 -1.825 24.069 1.00 86.19 261 PHE A N 1
ATOM 2001 C CA . PHE A 1 261 ? -9.834 -2.740 24.799 1.00 86.19 261 PHE A CA 1
ATOM 2002 C C . PHE A 1 261 ? -10.622 -3.642 23.845 1.00 86.19 261 PHE A C 1
ATOM 2004 O O . PHE A 1 261 ? -10.532 -4.860 23.953 1.00 86.19 261 PHE A O 1
ATOM 2011 N N . LYS A 1 262 ? -11.289 -3.055 22.841 1.00 86.00 262 LYS A N 1
ATOM 2012 C CA . LYS A 1 262 ? -11.967 -3.811 21.773 1.00 86.00 262 LYS A CA 1
ATOM 2013 C C . LYS A 1 262 ? -11.013 -4.714 20.988 1.00 86.00 262 LYS A C 1
ATOM 2015 O O . LYS A 1 262 ? -11.416 -5.748 20.480 1.00 86.00 262 LYS A O 1
ATOM 2020 N N . GLY A 1 263 ? -9.745 -4.335 20.852 1.00 84.31 263 GLY A N 1
ATOM 2021 C CA . GLY A 1 263 ? -8.724 -5.165 20.216 1.00 84.31 263 GLY A CA 1
ATOM 2022 C C . GLY A 1 263 ? -8.413 -6.444 20.999 1.00 84.31 263 GLY A C 1
ATOM 2023 O O . GLY A 1 263 ? -8.175 -7.474 20.370 1.00 84.31 263 GLY A O 1
ATOM 2024 N N . TYR A 1 264 ? -8.434 -6.378 22.335 1.00 84.12 264 TYR A N 1
ATOM 2025 C CA . TYR A 1 264 ? -8.185 -7.508 23.242 1.00 84.12 264 TYR A CA 1
ATOM 2026 C C . TYR A 1 264 ? -9.426 -8.360 23.522 1.00 84.12 264 TYR A C 1
ATOM 2028 O O . TYR A 1 264 ? -9.272 -9.556 23.733 1.00 84.12 264 TYR A O 1
ATOM 2036 N N . ASP A 1 265 ? -10.608 -7.749 23.533 1.00 88.56 265 ASP A N 1
ATOM 2037 C CA . ASP A 1 265 ? -11.909 -8.415 23.638 1.00 88.56 265 ASP A CA 1
ATOM 2038 C C . ASP A 1 265 ? -12.212 -9.138 22.310 1.00 88.56 265 ASP A C 1
ATOM 2040 O O . ASP A 1 265 ? -12.576 -8.531 21.294 1.00 88.56 265 ASP A O 1
ATOM 2044 N N . VAL A 1 266 ? -11.913 -10.437 22.268 1.00 86.50 266 VAL A N 1
ATOM 2045 C CA . VAL A 1 266 ? -11.987 -11.259 21.056 1.00 86.50 266 VAL A CA 1
ATOM 2046 C C . VAL A 1 266 ? -13.418 -11.715 20.812 1.00 86.50 266 VAL A C 1
ATOM 2048 O O . VAL A 1 266 ? -13.824 -11.779 19.648 1.00 86.50 266 VAL A O 1
ATOM 2051 N N . ASP A 1 267 ? -14.157 -12.035 21.874 1.00 89.06 267 ASP A N 1
ATOM 2052 C CA . ASP A 1 267 ? -15.532 -12.527 21.787 1.00 89.06 267 ASP A CA 1
ATOM 2053 C C . ASP A 1 267 ? -16.600 -11.416 21.806 1.00 89.06 267 ASP A C 1
ATOM 2055 O O . ASP A 1 267 ? -17.747 -11.663 21.417 1.00 89.06 267 ASP A O 1
ATOM 2059 N N . GLY A 1 268 ? -16.213 -10.184 22.138 1.00 88.94 268 GLY A N 1
ATOM 2060 C CA . GLY A 1 268 ? -17.075 -9.009 22.128 1.00 88.94 268 GLY A CA 1
ATOM 2061 C C . GLY A 1 268 ? -18.016 -8.937 23.330 1.00 88.94 268 GLY A C 1
ATOM 2062 O O . GLY A 1 268 ? -19.055 -8.272 23.239 1.00 88.94 268 GLY A O 1
ATOM 2063 N N . ASP A 1 269 ? -17.711 -9.625 24.435 1.00 92.69 269 ASP A N 1
ATOM 2064 C CA . ASP A 1 269 ? -18.549 -9.639 25.638 1.00 92.69 269 ASP A CA 1
ATOM 2065 C C . ASP A 1 269 ? -18.442 -8.347 26.480 1.00 92.69 269 ASP A C 1
ATOM 2067 O O . ASP A 1 269 ? -19.182 -8.155 27.458 1.00 92.69 269 ASP A O 1
ATOM 2071 N N . GLY A 1 270 ? -17.567 -7.421 26.074 1.00 91.31 270 GLY A N 1
ATOM 2072 C CA . GLY A 1 270 ? -17.310 -6.155 26.751 1.00 91.31 270 GLY A CA 1
ATOM 2073 C C . GLY A 1 270 ? -16.382 -6.293 27.959 1.00 91.31 270 GLY A C 1
ATOM 2074 O O . GLY A 1 270 ? -16.299 -5.371 28.781 1.00 91.31 270 GLY A O 1
ATOM 2075 N N . ARG A 1 271 ? -15.703 -7.432 28.109 1.00 92.69 271 ARG A N 1
ATOM 2076 C CA . ARG A 1 271 ? -14.708 -7.737 29.139 1.00 92.69 271 ARG A CA 1
ATOM 2077 C C . ARG A 1 271 ? -13.448 -8.283 28.461 1.00 92.69 271 ARG A C 1
ATOM 2079 O O . ARG A 1 271 ? -13.406 -8.534 27.273 1.00 92.69 271 ARG A O 1
ATOM 2086 N N . ILE A 1 272 ? -12.366 -8.370 29.233 1.00 91.94 272 ILE A N 1
ATOM 2087 C CA . ILE A 1 272 ? -11.148 -9.060 28.797 1.00 91.94 272 ILE A CA 1
ATOM 2088 C C . ILE A 1 272 ? -10.946 -10.210 29.767 1.00 91.94 272 ILE A C 1
ATOM 2090 O O . ILE A 1 272 ? -10.619 -10.005 30.943 1.00 91.94 272 ILE A O 1
ATOM 2094 N N . SER A 1 273 ? -11.182 -11.421 29.287 1.00 93.62 273 SER A N 1
ATOM 2095 C CA . SER A 1 273 ? -10.949 -12.643 30.041 1.00 93.62 273 SER A CA 1
ATOM 2096 C C . SER A 1 273 ? -9.451 -12.950 30.152 1.00 93.62 273 SER A C 1
ATOM 2098 O O . SER A 1 273 ? -8.609 -12.487 29.377 1.00 93.62 273 SER A O 1
ATOM 2100 N N . HIS A 1 274 ? -9.091 -13.782 31.133 1.00 92.75 274 HIS A N 1
ATOM 2101 C CA . HIS A 1 274 ? -7.718 -14.280 31.263 1.00 92.75 274 HIS A CA 1
ATOM 2102 C C . HIS A 1 274 ? -7.273 -15.053 30.009 1.00 92.75 274 HIS A C 1
ATOM 2104 O O . HIS A 1 274 ? -6.102 -15.014 29.632 1.00 92.75 274 HIS A O 1
ATOM 2110 N N . GLU A 1 275 ? -8.201 -15.761 29.367 1.00 93.19 275 GLU A N 1
ATOM 2111 C CA . GLU A 1 275 ? -7.948 -16.575 28.180 1.00 93.19 275 GLU A CA 1
ATOM 2112 C C . GLU A 1 275 ? -7.637 -15.709 26.957 1.00 93.19 275 GLU A C 1
ATOM 2114 O O . GLU A 1 275 ? -6.648 -15.974 26.272 1.00 93.19 275 GLU A O 1
ATOM 2119 N N . GLU A 1 276 ? -8.400 -14.637 26.737 1.00 89.12 276 GLU A N 1
ATOM 2120 C CA . GLU A 1 276 ? -8.155 -13.668 25.661 1.00 89.12 276 GLU A CA 1
ATOM 2121 C C . GLU A 1 276 ? -6.844 -12.924 25.862 1.00 89.12 276 GLU A C 1
ATOM 2123 O O . GLU A 1 276 ? -6.022 -12.844 24.947 1.00 89.12 276 GLU A O 1
ATOM 2128 N N . LEU A 1 277 ? -6.594 -12.456 27.087 1.00 88.38 277 LEU A N 1
ATOM 2129 C CA . LEU A 1 277 ? -5.339 -11.804 27.424 1.00 88.38 277 LEU A CA 1
ATOM 2130 C C . LEU A 1 277 ? -4.158 -12.743 27.134 1.00 88.38 277 LEU A C 1
ATOM 2132 O O . LEU A 1 277 ? -3.227 -12.372 26.419 1.00 88.38 277 LEU A O 1
ATOM 2136 N N . HIS A 1 278 ? -4.213 -13.984 27.624 1.00 85.81 278 HIS A N 1
ATOM 2137 C CA . HIS A 1 278 ? -3.169 -14.983 27.400 1.00 85.81 278 HIS A CA 1
ATOM 2138 C C . HIS A 1 278 ? -2.984 -15.324 25.911 1.00 85.81 278 HIS A C 1
ATOM 2140 O O . HIS A 1 278 ? -1.848 -15.457 25.449 1.00 85.81 278 HIS A O 1
ATOM 2146 N N . ALA A 1 279 ? -4.071 -15.430 25.141 1.00 87.62 279 ALA A N 1
ATOM 2147 C CA . ALA A 1 279 ? -4.012 -15.650 23.699 1.00 87.62 279 ALA A CA 1
ATOM 2148 C C . ALA A 1 279 ? -3.314 -14.488 22.977 1.00 87.62 279 ALA A C 1
ATOM 2150 O O . ALA A 1 279 ? -2.408 -14.731 22.176 1.00 87.62 279 ALA A O 1
ATOM 2151 N N . MET A 1 280 ? -3.658 -13.242 23.318 1.00 84.25 280 MET A N 1
ATOM 2152 C CA . MET A 1 280 ? -3.024 -12.039 22.771 1.00 84.25 280 MET A CA 1
ATOM 2153 C C . MET A 1 280 ? -1.531 -11.973 23.109 1.00 84.25 280 MET A C 1
ATOM 2155 O O . MET A 1 280 ? -0.706 -11.723 22.231 1.00 84.25 280 MET A O 1
ATOM 2159 N N . PHE A 1 281 ? -1.151 -12.279 24.351 1.00 83.62 281 PHE A N 1
ATOM 2160 C CA . PHE A 1 281 ? 0.255 -12.355 24.756 1.00 83.62 281 PHE A CA 1
ATOM 2161 C C . PHE A 1 281 ? 1.032 -13.423 23.993 1.00 83.62 281 PHE A C 1
ATOM 2163 O O . PHE A 1 281 ? 2.142 -13.167 23.526 1.00 83.62 281 PHE A O 1
ATOM 2170 N N . LYS A 1 282 ? 0.460 -14.622 23.854 1.00 85.06 282 LYS A N 1
ATOM 2171 C CA . LYS A 1 282 ? 1.085 -15.719 23.114 1.00 85.06 282 LYS A CA 1
ATOM 2172 C C . LYS A 1 282 ? 1.284 -15.337 21.647 1.00 85.06 282 LYS A C 1
ATOM 2174 O O . LYS A 1 282 ? 2.363 -15.549 21.099 1.00 85.06 282 LYS A O 1
ATOM 2179 N N . ALA A 1 283 ? 0.268 -14.742 21.034 1.00 83.56 283 ALA A N 1
ATOM 2180 C CA . ALA A 1 283 ? 0.297 -14.259 19.660 1.00 83.56 283 ALA A CA 1
ATOM 2181 C C . ALA A 1 283 ? 1.381 -13.187 19.442 1.00 83.56 283 ALA A C 1
ATOM 2183 O O . ALA A 1 283 ? 2.187 -13.294 18.515 1.00 83.56 283 ALA A O 1
ATOM 2184 N N . TYR A 1 284 ? 1.468 -12.213 20.353 1.00 79.44 284 TYR A N 1
ATOM 2185 C CA . TYR A 1 284 ? 2.513 -11.189 20.359 1.00 79.44 284 TYR A CA 1
ATOM 2186 C C . TYR A 1 284 ? 3.917 -11.782 20.553 1.00 79.44 284 TYR A C 1
ATOM 2188 O O . TYR A 1 284 ? 4.864 -11.403 19.862 1.00 79.44 284 TYR A O 1
ATOM 2196 N N . PHE A 1 285 ? 4.070 -12.741 21.469 1.00 78.31 285 PHE A N 1
ATOM 2197 C CA . PHE A 1 285 ? 5.352 -13.398 21.708 1.00 78.31 285 PHE A CA 1
ATOM 2198 C C . PHE A 1 285 ? 5.836 -14.150 20.462 1.00 78.31 285 PHE A C 1
ATOM 2200 O O . PHE A 1 285 ? 6.999 -14.027 20.090 1.00 78.31 285 PHE A O 1
ATOM 2207 N N . HIS A 1 286 ? 4.942 -14.862 19.769 1.00 76.88 286 HIS A N 1
ATOM 2208 C CA . HIS A 1 286 ? 5.282 -15.514 18.504 1.00 76.88 286 HIS A CA 1
ATOM 2209 C C . HIS A 1 286 ? 5.712 -14.501 17.436 1.00 76.88 286 HIS A C 1
ATOM 2211 O O . HIS A 1 286 ? 6.780 -14.676 16.855 1.00 76.88 286 HIS A O 1
ATOM 2217 N N . LEU A 1 287 ? 4.955 -13.410 17.265 1.00 74.62 287 LEU A N 1
ATOM 2218 C CA . LEU A 1 287 ? 5.277 -12.357 16.295 1.00 74.62 287 LEU A CA 1
ATOM 2219 C C . LEU A 1 287 ? 6.642 -11.708 16.570 1.00 74.62 287 LEU A C 1
ATOM 2221 O O . LEU A 1 287 ? 7.448 -11.512 15.665 1.00 74.62 287 LEU A O 1
ATOM 2225 N N . SER A 1 288 ? 6.918 -11.379 17.835 1.00 72.31 288 SER A N 1
ATOM 2226 C CA . SER A 1 288 ? 8.184 -10.750 18.229 1.00 72.31 288 SER A CA 1
ATOM 2227 C C . SER A 1 288 ? 9.377 -11.691 18.058 1.00 72.31 288 SER A C 1
ATOM 2229 O O . SER A 1 288 ? 10.431 -11.257 17.602 1.00 72.31 288 SER A O 1
ATOM 2231 N N . MET A 1 289 ? 9.221 -12.981 18.366 1.00 74.31 289 MET A N 1
ATOM 2232 C CA . MET A 1 289 ? 10.273 -13.976 18.154 1.00 74.31 289 MET A CA 1
ATOM 2233 C C . MET A 1 289 ? 10.581 -14.211 16.681 1.00 74.31 289 MET A C 1
ATOM 2235 O O . MET A 1 289 ? 11.743 -14.409 16.335 1.00 74.31 289 MET A O 1
ATOM 2239 N N . GLU A 1 290 ? 9.570 -14.188 15.823 1.00 70.31 290 GLU A N 1
ATOM 2240 C CA . GLU A 1 290 ? 9.742 -14.332 14.382 1.00 70.31 290 GLU A CA 1
ATOM 2241 C C . GLU A 1 290 ? 10.467 -13.123 13.782 1.00 70.31 290 GLU A C 1
ATOM 2243 O O . GLU A 1 290 ? 11.480 -13.290 13.106 1.00 70.31 290 GLU A O 1
ATOM 2248 N N . LEU A 1 291 ? 10.059 -11.903 14.152 1.00 66.50 291 LEU A N 1
ATOM 2249 C CA . LEU A 1 291 ? 10.730 -10.681 13.708 1.00 66.50 291 LEU A CA 1
ATOM 2250 C C . LEU A 1 291 ? 12.195 -10.630 14.171 1.00 66.50 291 LEU A C 1
ATOM 2252 O O . LEU A 1 291 ? 13.085 -10.266 13.404 1.00 66.50 291 LEU A O 1
ATOM 2256 N N . VAL A 1 292 ? 12.463 -11.019 15.422 1.00 72.81 292 VAL A N 1
ATOM 2257 C CA . VAL A 1 292 ? 13.834 -11.109 15.947 1.00 72.81 292 VAL A CA 1
ATOM 2258 C C . VAL A 1 292 ? 14.622 -12.200 15.225 1.00 72.81 292 VAL A C 1
ATOM 2260 O O . VAL A 1 292 ? 15.790 -11.982 14.918 1.00 72.81 292 VAL A O 1
ATOM 2263 N N . ARG A 1 293 ? 14.012 -13.352 14.918 1.00 72.12 293 ARG A N 1
ATOM 2264 C CA . ARG A 1 293 ? 14.667 -14.429 14.163 1.00 72.12 293 ARG A CA 1
ATOM 2265 C C . ARG A 1 293 ? 15.090 -13.954 12.780 1.00 72.12 293 ARG A C 1
ATOM 2267 O O . ARG A 1 293 ? 16.219 -14.234 12.401 1.00 72.12 293 ARG A O 1
ATOM 2274 N N . ASP A 1 294 ? 14.234 -13.242 12.057 1.00 66.31 294 ASP A N 1
ATOM 2275 C CA . ASP A 1 294 ? 14.559 -12.739 10.720 1.00 66.31 294 ASP A CA 1
ATOM 2276 C C . ASP A 1 294 ? 15.707 -11.725 10.754 1.00 66.31 294 ASP A C 1
ATOM 2278 O O . ASP A 1 294 ? 16.613 -11.797 9.926 1.00 66.31 294 ASP A O 1
ATOM 2282 N N . VAL A 1 295 ? 15.728 -10.832 11.751 1.00 65.81 295 VAL A N 1
ATOM 2283 C CA . VAL A 1 295 ? 16.839 -9.886 11.951 1.00 65.81 295 VAL A CA 1
ATOM 2284 C C . VAL A 1 295 ? 18.133 -10.618 12.308 1.00 65.81 295 VAL A C 1
ATOM 2286 O O . VAL A 1 295 ? 19.172 -10.340 11.717 1.00 65.81 295 VAL A O 1
ATOM 2289 N N . VAL A 1 296 ? 18.084 -11.573 13.243 1.00 68.56 296 VAL A N 1
ATOM 2290 C CA . VAL A 1 296 ? 19.260 -12.368 13.637 1.00 68.56 296 VAL A CA 1
ATOM 2291 C C . VAL A 1 296 ? 19.776 -13.184 12.455 1.00 68.56 296 VAL A C 1
ATOM 2293 O O . VAL A 1 296 ? 20.975 -13.192 12.207 1.00 68.56 296 VAL A O 1
ATOM 2296 N N . LYS A 1 297 ? 18.885 -13.806 11.681 1.00 72.19 297 LYS A N 1
ATOM 2297 C CA . LYS A 1 297 ? 19.245 -14.586 10.498 1.00 72.19 297 LYS A CA 1
ATOM 2298 C C . LYS A 1 297 ? 19.871 -13.713 9.411 1.00 72.19 297 LYS A C 1
ATOM 2300 O O . LYS A 1 297 ? 20.883 -14.107 8.846 1.00 72.19 297 LYS A O 1
ATOM 2305 N N . ALA A 1 298 ? 19.326 -12.521 9.159 1.00 68.19 298 ALA A N 1
ATOM 2306 C CA . ALA A 1 298 ? 19.922 -11.567 8.225 1.00 68.19 298 ALA A CA 1
ATOM 2307 C C . ALA A 1 298 ? 21.334 -11.145 8.671 1.00 68.19 298 ALA A C 1
ATOM 2309 O O . ALA A 1 298 ? 22.251 -11.111 7.857 1.00 68.19 298 ALA A O 1
ATOM 2310 N N . MET A 1 299 ? 21.534 -10.898 9.971 1.00 68.19 299 MET A N 1
ATOM 2311 C CA . MET A 1 299 ? 22.858 -10.586 10.526 1.00 68.19 299 MET A CA 1
ATOM 2312 C C . MET A 1 299 ? 23.833 -11.771 10.439 1.00 68.19 299 MET A C 1
ATOM 2314 O O . MET A 1 299 ? 25.016 -11.571 10.174 1.00 68.19 299 MET A O 1
ATOM 2318 N N . GLU A 1 300 ? 23.366 -13.001 10.665 1.00 68.56 300 GLU A N 1
ATOM 2319 C CA . GLU A 1 300 ? 24.176 -14.216 10.525 1.00 68.56 300 GLU A CA 1
ATOM 2320 C C . GLU A 1 300 ? 24.585 -14.464 9.068 1.00 68.56 300 GLU A C 1
ATOM 2322 O O . GLU A 1 300 ? 25.749 -14.774 8.821 1.00 68.56 300 GLU A O 1
ATOM 2327 N N . GLU A 1 301 ? 23.670 -14.292 8.110 1.00 74.31 301 GLU A N 1
ATOM 2328 C CA . GLU A 1 301 ? 23.951 -14.402 6.672 1.00 74.31 301 GLU A CA 1
ATOM 2329 C C . GLU A 1 301 ? 24.974 -13.342 6.226 1.00 74.31 301 GLU A C 1
ATOM 2331 O O . GLU A 1 301 ? 25.975 -13.693 5.603 1.00 74.31 301 GLU A O 1
ATOM 2336 N N . GLU A 1 302 ? 24.814 -12.078 6.641 1.00 69.25 302 GLU A N 1
ATOM 2337 C CA . GLU A 1 302 ? 25.802 -11.019 6.381 1.00 69.25 302 GLU A CA 1
ATOM 2338 C C . GLU A 1 302 ? 27.176 -11.333 6.991 1.00 69.25 302 GLU A C 1
ATOM 2340 O O . GLU A 1 302 ? 28.213 -11.073 6.376 1.00 69.25 302 GLU A O 1
ATOM 2345 N N . MET A 1 303 ? 27.204 -11.900 8.202 1.00 68.00 303 MET A N 1
ATOM 2346 C CA . MET A 1 303 ? 28.449 -12.296 8.855 1.00 68.00 303 MET A CA 1
ATOM 2347 C C . MET A 1 303 ? 29.112 -13.470 8.118 1.00 68.00 303 MET A C 1
ATOM 2349 O O . MET A 1 303 ? 30.324 -13.449 7.919 1.00 68.00 303 MET A O 1
ATOM 2353 N N . MET A 1 304 ? 28.345 -14.474 7.678 1.00 67.94 304 MET A N 1
ATOM 2354 C CA . MET A 1 304 ? 28.868 -15.604 6.899 1.00 67.94 304 MET A CA 1
ATOM 2355 C C . MET A 1 304 ? 29.388 -15.180 5.519 1.00 67.94 304 MET A C 1
ATOM 2357 O O . MET A 1 304 ? 30.437 -15.670 5.098 1.00 67.94 304 MET A O 1
ATOM 2361 N N . ASP A 1 305 ? 28.722 -14.245 4.842 1.00 67.75 305 ASP A N 1
ATOM 2362 C CA . ASP A 1 305 ? 29.185 -13.711 3.556 1.00 67.75 305 ASP A CA 1
ATOM 2363 C C . ASP A 1 305 ? 30.509 -12.944 3.702 1.00 67.75 305 ASP A C 1
ATOM 2365 O O . ASP A 1 305 ? 31.419 -13.111 2.886 1.00 67.75 305 ASP A O 1
ATOM 2369 N N . GLN A 1 306 ? 30.687 -12.190 4.795 1.00 60.75 306 GLN A N 1
ATOM 2370 C CA . GLN A 1 306 ? 31.967 -11.540 5.106 1.00 60.75 306 GLN A CA 1
ATOM 2371 C C . GLN A 1 306 ? 33.106 -12.547 5.329 1.00 60.75 306 GLN A C 1
ATOM 2373 O O . GLN A 1 306 ? 34.239 -12.285 4.920 1.00 60.75 306 GLN A O 1
ATOM 2378 N N . PHE A 1 307 ? 32.825 -13.700 5.945 1.00 59.94 307 PHE A N 1
ATOM 2379 C CA . PHE A 1 307 ? 33.821 -14.762 6.118 1.00 59.94 307 PHE A CA 1
ATOM 2380 C C . PHE A 1 307 ? 34.198 -15.436 4.789 1.00 59.94 307 PHE A C 1
ATOM 2382 O O . PHE A 1 307 ? 35.378 -15.711 4.565 1.00 59.94 307 PHE A O 1
ATOM 2389 N N . ASN A 1 308 ? 33.241 -15.644 3.881 1.00 60.03 308 ASN A N 1
ATOM 2390 C CA . ASN A 1 308 ? 33.511 -16.225 2.560 1.00 60.03 308 ASN A CA 1
ATOM 2391 C C . ASN A 1 308 ? 34.328 -15.286 1.649 1.00 60.03 308 ASN A C 1
ATOM 2393 O O . ASN A 1 308 ? 35.176 -15.748 0.882 1.00 60.03 308 ASN A O 1
ATOM 2397 N N . ASP A 1 309 ? 34.128 -13.969 1.752 1.00 59.97 309 ASP A N 1
ATOM 2398 C CA . ASP A 1 309 ? 34.910 -12.977 1.000 1.00 59.97 309 ASP A CA 1
ATOM 2399 C C . ASP A 1 309 ? 36.358 -12.838 1.506 1.00 59.97 309 ASP A C 1
ATOM 2401 O O . ASP A 1 309 ? 37.252 -12.450 0.749 1.00 59.97 309 ASP A O 1
ATOM 2405 N N . GLU A 1 310 ? 36.622 -13.155 2.776 1.00 56.06 310 GLU A N 1
ATOM 2406 C CA . GLU A 1 310 ? 37.974 -13.201 3.349 1.00 56.06 310 GLU A CA 1
ATOM 2407 C C . GLU A 1 310 ? 38.756 -14.447 2.900 1.00 56.06 310 GLU A C 1
ATOM 2409 O O . GLU A 1 310 ? 39.964 -14.357 2.679 1.00 56.06 310 GLU A O 1
ATOM 2414 N N . GLU A 1 311 ? 38.087 -15.586 2.692 1.00 55.62 311 GLU A N 1
ATOM 2415 C CA . GLU A 1 311 ? 38.732 -16.852 2.306 1.00 55.62 311 GLU A CA 1
ATOM 2416 C C . GLU A 1 311 ? 39.305 -16.822 0.870 1.00 55.62 311 GLU A C 1
ATOM 2418 O O . GLU A 1 311 ? 40.270 -17.523 0.560 1.00 55.62 311 GLU A O 1
ATOM 2423 N N . ASN A 1 312 ? 38.789 -15.933 0.010 1.00 58.34 312 ASN A N 1
ATOM 2424 C CA . ASN A 1 312 ? 39.288 -15.711 -1.353 1.00 58.34 312 ASN A CA 1
ATOM 2425 C C . ASN A 1 312 ? 40.330 -14.583 -1.479 1.00 58.34 312 ASN A C 1
ATOM 2427 O O . ASN A 1 312 ? 40.822 -14.319 -2.584 1.00 58.34 312 ASN A O 1
ATOM 2431 N N . LYS A 1 313 ? 40.704 -13.908 -0.383 1.00 64.50 313 LYS A N 1
ATOM 2432 C CA . LYS A 1 313 ? 41.777 -12.904 -0.415 1.00 64.50 313 LYS A CA 1
ATOM 2433 C C . LYS A 1 313 ? 43.132 -13.598 -0.259 1.00 64.50 313 LYS A C 1
ATOM 2435 O O . LYS A 1 313 ? 43.334 -14.359 0.686 1.00 64.50 313 LYS A O 1
ATOM 2440 N N . PRO A 1 314 ? 44.118 -13.330 -1.137 1.00 67.25 314 PRO A N 1
ATOM 2441 C CA . PRO A 1 314 ? 45.461 -13.842 -0.917 1.00 67.25 314 PRO A CA 1
ATOM 2442 C C . PRO A 1 314 ? 46.004 -13.268 0.397 1.00 67.25 314 PRO A C 1
ATOM 2444 O O . PRO A 1 314 ? 45.845 -12.077 0.665 1.00 67.25 314 PRO A O 1
ATOM 2447 N N . VAL A 1 315 ? 46.697 -14.094 1.186 1.00 58.59 315 VAL A N 1
ATOM 2448 C CA . VAL A 1 315 ? 47.275 -13.736 2.502 1.00 58.59 315 VAL A CA 1
ATOM 2449 C C . VAL A 1 315 ? 48.107 -12.438 2.457 1.00 58.59 315 VAL A C 1
ATOM 2451 O O . VAL A 1 315 ? 48.220 -11.726 3.451 1.00 58.59 315 VAL A O 1
ATOM 2454 N N . SER A 1 316 ? 48.636 -12.067 1.286 1.00 61.59 316 SER A N 1
ATOM 2455 C CA . SER A 1 316 ? 49.332 -10.797 1.042 1.00 61.59 316 SER A CA 1
ATOM 2456 C C . SER A 1 316 ? 48.483 -9.537 1.270 1.00 61.59 316 SER A C 1
ATOM 2458 O O . SER A 1 316 ? 49.052 -8.475 1.503 1.00 61.59 316 SER A O 1
ATOM 2460 N N . ALA A 1 317 ? 47.151 -9.620 1.213 1.00 63.03 317 ALA A N 1
ATOM 2461 C CA . ALA A 1 317 ? 46.252 -8.486 1.448 1.00 63.03 317 ALA A CA 1
ATOM 2462 C C . ALA A 1 317 ? 46.203 -8.055 2.926 1.00 63.03 317 ALA A C 1
ATOM 2464 O O . ALA A 1 317 ? 45.913 -6.897 3.212 1.00 63.03 317 ALA A O 1
ATOM 2465 N N . ALA A 1 318 ? 46.543 -8.954 3.857 1.00 59.34 318 ALA A N 1
ATOM 2466 C CA . ALA A 1 318 ? 46.606 -8.658 5.290 1.00 59.34 318 ALA A CA 1
ATOM 2467 C C . ALA A 1 318 ? 47.889 -7.902 5.702 1.00 59.34 318 ALA A C 1
ATOM 2469 O O . ALA A 1 318 ? 47.978 -7.393 6.818 1.00 59.34 318 ALA A O 1
ATOM 2470 N N . PHE A 1 319 ? 48.883 -7.799 4.811 1.00 57.34 319 PHE A N 1
ATOM 2471 C CA . PHE A 1 319 ? 50.172 -7.157 5.080 1.00 57.34 319 PHE A CA 1
ATOM 2472 C C . PHE A 1 319 ? 50.386 -5.917 4.199 1.00 57.34 319 PHE A C 1
ATOM 2474 O O . PHE A 1 319 ? 51.299 -5.867 3.381 1.00 57.34 319 PHE A O 1
ATOM 2481 N N . THR A 1 320 ? 49.590 -4.864 4.395 1.00 61.19 320 THR A N 1
ATOM 2482 C CA . THR A 1 320 ? 49.873 -3.517 3.852 1.00 61.19 320 THR A CA 1
ATOM 2483 C C . THR A 1 320 ? 50.743 -2.692 4.804 1.00 61.19 320 THR A C 1
ATOM 2485 O O . THR A 1 320 ? 50.456 -1.528 5.076 1.00 61.19 320 THR A O 1
ATOM 2488 N N . ALA A 1 321 ? 51.808 -3.283 5.347 1.00 59.31 321 ALA A N 1
ATOM 2489 C CA . ALA A 1 321 ? 52.825 -2.510 6.053 1.00 59.31 321 ALA A CA 1
ATOM 2490 C C . ALA A 1 321 ? 53.754 -1.858 5.008 1.00 59.31 321 ALA A C 1
ATOM 2492 O O . ALA A 1 321 ? 54.360 -2.583 4.215 1.00 59.31 321 ALA A O 1
ATOM 2493 N N . PRO A 1 322 ? 53.891 -0.519 4.968 1.00 60.59 322 PRO A N 1
ATOM 2494 C CA . PRO A 1 322 ? 54.886 0.124 4.119 1.00 60.59 322 PRO A CA 1
ATOM 2495 C C . PRO A 1 322 ? 56.280 -0.363 4.523 1.00 60.59 322 PRO A C 1
ATOM 2497 O O . PRO A 1 322 ? 56.657 -0.263 5.691 1.00 60.59 322 PRO A O 1
ATOM 2500 N N . ILE A 1 323 ? 57.044 -0.899 3.569 1.00 61.53 323 ILE A N 1
ATOM 2501 C CA . ILE A 1 323 ? 58.437 -1.300 3.793 1.00 61.53 323 ILE A CA 1
ATOM 2502 C C . ILE A 1 323 ? 59.219 -0.031 4.172 1.00 61.53 323 ILE A C 1
ATOM 2504 O O . ILE A 1 323 ? 59.244 0.907 3.370 1.00 61.53 323 ILE A O 1
ATOM 2508 N N . PRO A 1 324 ? 59.850 0.047 5.360 1.00 56.81 324 PRO A N 1
ATOM 2509 C CA . PRO A 1 324 ? 60.654 1.205 5.721 1.00 56.81 324 PRO A CA 1
ATOM 2510 C C . PRO A 1 324 ? 61.803 1.342 4.723 1.00 56.81 324 PRO A C 1
ATOM 2512 O O . PRO A 1 324 ? 62.577 0.403 4.528 1.00 56.81 324 PRO A O 1
ATOM 2515 N N . ALA A 1 325 ? 61.916 2.502 4.076 1.00 57.50 325 ALA A N 1
ATOM 2516 C CA . ALA A 1 325 ? 63.059 2.800 3.227 1.00 57.50 325 ALA A CA 1
ATOM 2517 C C . ALA A 1 325 ? 64.321 2.797 4.100 1.00 57.50 325 ALA A C 1
ATOM 2519 O O . ALA A 1 325 ? 64.452 3.609 5.017 1.00 57.50 325 ALA A O 1
ATOM 2520 N N . GLY A 1 326 ? 65.226 1.851 3.841 1.00 50.16 326 GLY A N 1
ATOM 2521 C CA . GLY A 1 326 ? 66.514 1.772 4.517 1.00 50.16 326 GLY A CA 1
ATOM 2522 C C . GLY A 1 326 ? 67.279 3.080 4.339 1.00 50.16 326 GLY A C 1
ATOM 2523 O O . GLY A 1 326 ? 67.661 3.438 3.226 1.00 50.16 326 GLY A O 1
ATOM 2524 N N . GLY A 1 327 ? 67.481 3.800 5.441 1.00 46.69 327 GLY A N 1
ATOM 2525 C CA . GLY A 1 327 ? 68.370 4.949 5.488 1.00 46.69 327 GLY A CA 1
ATOM 2526 C C . GLY A 1 327 ? 69.807 4.483 5.300 1.00 46.69 327 GLY A C 1
ATOM 2527 O O . GLY A 1 327 ? 70.378 3.851 6.183 1.00 46.69 327 GLY A O 1
ATOM 2528 N N . HIS A 1 328 ? 70.387 4.796 4.145 1.00 49.47 328 HIS A N 1
ATOM 2529 C CA . HIS A 1 328 ? 71.832 4.896 4.011 1.00 49.47 328 HIS A CA 1
ATOM 2530 C C . HIS A 1 328 ? 72.286 6.205 4.657 1.00 49.47 328 HIS A C 1
ATOM 2532 O O . HIS A 1 328 ? 72.030 7.274 4.101 1.00 49.47 328 HIS A O 1
ATOM 2538 N N . GLN A 1 329 ? 72.965 6.098 5.798 1.00 41.16 329 GLN A N 1
ATOM 2539 C CA . GLN A 1 329 ? 74.159 6.875 6.152 1.00 41.16 329 GLN A CA 1
ATOM 2540 C C . GLN A 1 329 ? 74.848 6.250 7.363 1.00 41.16 329 GLN A C 1
ATOM 2542 O O . GLN A 1 329 ? 74.153 5.992 8.369 1.00 41.16 329 GLN A O 1
#

Radius of gyration: 29.38 Å; Cα contacts (8 Å, |Δi|>4): 301; chains: 1; bounding box: 94×60×68 Å

InterPro domains:
  IPR000433 Zinc finger, ZZ-type [PF00569] (89-128)
  IPR000433 Zinc finger, ZZ-type [PS01357] (94-121)
  IPR000433 Zinc finger, ZZ-type [PS50135] (89-141)
  IPR000433 Zinc finger, ZZ-type [SM00291] (88-133)
  IPR002048 EF-hand domain [PF13202] (224-241)
  IPR002048 EF-hand domain [PF13405] (258-283)
  IPR002048 EF-hand domain [PS50222] (216-251)
  IPR002048 EF-hand domain [PS50222] (252-287)
  IPR002048 EF-hand domain [SM00054] (220-248)
  IPR002048 EF-hand domain [SM00054] (256-284)
  IPR002048 EF-hand domain [cd00051] (223-282)
  IPR011992 EF-hand domain pair [SSF47473] (162-302)
  IPR018247 EF-Hand 1, calcium-binding site [PS00018] (229-241)
  IPR018247 EF-Hand 1, calcium-binding site [PS00018] (265-277)
  IPR043145 Zinc finger, ZZ-type superfamily [G3DSA:3.30.60.90] (82-136)
  IPR045198 Calcineurin B-like [PTHR23056] (160-312)

Nearest PDB structures (foldseek):
  6ww3-assembly2_B  TM=9.530E-01  e=2.200E-04  Homo sapiens
  5ypx-assembly1_A  TM=8.602E-01  e=5.354E-05  Ciona intestinalis
  5x9a-assembly1_A  TM=7.425E-01  e=3.283E-05  Ciona intestinalis
  6ww4-assembly2_A  TM=9.574E-01  e=1.187E-03  Homo sapiens
  4xib-assembly1_A  TM=7.699E-01  e=2.832E-03  Homo sapiens

Organism: Allomyces macrogynus (strain ATCC 38327) (NCBI:txid578462)

Sequence (329 aa):
MNRATLIPMLISGAVTAAVTSAAWLLATTPALARDDATSDRDLAAARRASRDGNGDKSSEADNADESGNLLNLLFSIAEDQARKEGYVHRGITCNHCGTSPIRGLRYKCSNCVDFDLCETCEAQEVHQRTHVFLKIRIPIPPLANPRTALLNVFYPGNRSASDTLSWDKIRDLAHQTHFDQLEIEALYEQFKSLATSEHGIPKSVFEQSLGPLGLEKNLITDRIFAFFDADHDGHIAFPELVAGLSVLCKGTLDEKITCAFKGYDVDGDGRISHEELHAMFKAYFHLSMELVRDVVKAMEEEMMDQFNDEENKPVSAAFTAPIPAGGHQ

Secondary structure (DSSP, 8-state):
--TTSHHHHHHHHHHHHHHHHHHHTT-----------------------------------TTSHHHHHHHHHHHHHHHHHHHHHH-EETT---TTT--SSEES-EEEESSSTT-EEEHHHHHTT-S-TTS-EEEE-SPPPTTTS--S--S--S--S-TT---PPPHHHHHHHHHHSS--HHHHHHHHHHHTTT--BTTBEEHHHHHHHTGGGGTS--HHHHHHHHHH-SS-SSEE-HHHHHHHHIIIII--HHHHHHHHHHHH-SS-SSS--HHHHHHHHHHHHHHHHHHHHHHHHHHHHHHHHHHHHHHTS-GGGG--PPPP-----

Foldseek 3Di:
DDLQCCPLCLLLVLLVVLLVVLVVVVPDDDDDDDDDDDDDDDDDDDDDDDDDDDDDDDDDDPPVVVVVVVVVVVVVVVVVVCLQQVAWQAPQAAPPPRDPGATFKWWDFLADFRHIHHPVVVVVVVDDPQTDIDTDGHHDDPVRDDRDRNDHRLFLADPVPPDQDDPVVLVVLVVVFVDHSVVLSSLVSNQRSQANDPQGHALLSSLVSNPPLSPDDFLSSVLSQCLQPVVPPRHRHSSSSRRSSRCSPPNDPVSSVVSSQSSLCPVPPSDHDPVSVVSVVVRSVVSVVSVVVVVVVVVVVVVVVVVVVVVPDDPVVVDPDPDPDDDDD

Solvent-accessible surface area (backbone atoms only — not comparable to full-atom values): 19704 Å² total; per-residue (Å²): 132,75,87,83,51,52,59,52,49,47,47,42,45,44,45,49,46,47,56,47,47,61,46,52,78,69,62,83,74,91,82,77,91,75,89,80,90,77,88,82,84,88,89,79,87,86,90,86,87,85,86,88,87,90,78,91,82,85,91,87,69,98,74,53,62,66,59,52,52,48,50,54,49,51,50,52,51,50,52,51,48,50,57,36,66,67,24,64,32,76,94,39,52,18,74,82,82,61,47,66,53,35,60,22,49,38,33,35,37,30,48,38,62,75,38,33,29,36,60,70,52,54,78,64,58,81,56,70,86,60,56,53,64,46,79,40,62,67,69,66,57,82,88,72,49,79,51,60,51,76,42,78,70,85,36,73,15,54,73,81,63,81,79,68,80,54,70,68,59,42,51,53,50,30,71,77,36,77,42,52,58,67,54,49,52,56,49,48,66,47,45,36,31,47,23,67,47,97,68,19,30,38,56,71,56,53,29,57,53,47,44,78,70,33,72,54,94,40,65,59,56,54,35,55,49,51,62,30,23,78,85,67,79,61,30,32,34,70,70,34,48,50,51,41,47,22,34,75,78,64,41,52,71,67,55,40,51,56,50,50,48,56,52,50,23,78,87,67,82,84,55,73,50,74,65,41,51,51,50,52,51,52,35,48,50,53,53,53,52,50,55,50,47,54,52,51,50,53,52,50,51,53,52,51,51,55,53,58,60,54,73,74,49,62,78,71,72,81,61,83,69,81,78,77,78,80,79,87,127

pLDDT: mean 71.56, std 21.7, range [24.84, 95.94]